Protein AF-A0A8T3V6W2-F1 (afdb_monomer_lite)

Secondary structure (DSSP, 8-state):
-TTSB-HHHHHHHHHHHHHHHHHTT--HHHHHHHHHHHHHHHHHHTTB--S-HHHHHHHHTTS-BTTBSS-HHHHTHHHHHHHHHHHHHHH-S-HHHHTTTHHHHHHHHHHHHHHHHTSTT-TT-TTT--GGG--HHHHHHHHHHHHHHHHHHHHHGGGS-HHHHHHHHHHHHTHHHHHHHHHHHHHHHHHHHHHHSTT----HHHHHHHHHHHHHHHHHHHHHHHHHHHHH-

Foldseek 3Di:
DVLQADPVLLVVVLVVVVVVCVVVVPDLVSLQVQLLVLLQVQLVCAADEPVDPVCQSVCLCAHHGPRHQAHNSNHSNPVSLVVVVVVCCVVDPDVCVVLVCLVVLQVVLVVVQVVQCPDPQRCNDPVNDDVSSHHSVNVVSVSSNVSSVVSVCVVVVVVDDPVVVVVVVLCVVLVVQLVVQLVPPVVVVVVVCCVPPPPDDDDPVNVVVVVVVSSVVSSVVSVVVVVVVVVVD

pLDDT: mean 90.3, std 9.59, range [40.78, 98.44]

Structure (mmCIF, N/CA/C/O backbone):
data_AF-A0A8T3V6W2-F1
#
_entry.id   AF-A0A8T3V6W2-F1
#
loop_
_atom_site.group_PDB
_atom_site.id
_atom_site.type_symbol
_atom_site.label_atom_id
_atom_site.label_alt_id
_atom_site.label_comp_id
_atom_site.label_asym_id
_atom_site.label_entity_id
_atom_site.label_seq_id
_atom_site.pdbx_PDB_ins_code
_atom_site.Cartn_x
_atom_site.Cartn_y
_atom_site.Cartn_z
_atom_site.occupancy
_atom_site.B_iso_or_equiv
_atom_site.auth_seq_id
_atom_site.auth_comp_id
_atom_site.auth_asym_id
_atom_site.auth_atom_id
_atom_site.pdbx_PDB_model_num
ATOM 1 N N . MET A 1 1 ? 10.837 8.786 -18.211 1.00 43.44 1 MET A N 1
ATOM 2 C CA . MET A 1 1 ? 10.164 8.712 -16.893 1.00 43.44 1 MET A CA 1
ATOM 3 C C . MET A 1 1 ? 8.656 8.967 -16.976 1.00 43.44 1 MET A C 1
ATOM 5 O O . MET A 1 1 ? 7.934 8.299 -16.257 1.00 43.44 1 MET A O 1
ATOM 9 N N . LEU A 1 2 ? 8.172 9.842 -17.877 1.00 40.78 2 LEU A N 1
ATOM 10 C CA . LEU A 1 2 ? 6.744 10.202 -18.019 1.00 40.78 2 LEU A CA 1
ATOM 11 C C . LEU A 1 2 ? 5.794 9.040 -18.399 1.00 40.78 2 LEU A C 1
ATOM 13 O O . LEU A 1 2 ? 4.599 9.140 -18.165 1.00 40.78 2 LEU A O 1
ATOM 17 N N . PHE A 1 3 ? 6.330 7.950 -18.959 1.00 49.22 3 PHE A N 1
ATOM 18 C CA . PHE A 1 3 ? 5.588 6.738 -19.338 1.00 49.22 3 PHE A CA 1
ATOM 19 C C . PHE A 1 3 ? 6.003 5.500 -18.530 1.00 49.22 3 PHE A C 1
ATOM 21 O O . PHE A 1 3 ? 5.686 4.384 -18.916 1.00 49.22 3 PHE A O 1
ATOM 28 N N . CYS A 1 4 ? 6.748 5.660 -17.429 1.00 62.97 4 CYS A N 1
ATOM 29 C CA . CYS A 1 4 ? 6.955 4.530 -16.522 1.00 62.97 4 CYS A CA 1
ATOM 30 C C . CYS A 1 4 ? 5.581 4.095 -16.000 1.00 62.97 4 CYS A C 1
ATOM 32 O O . CYS A 1 4 ? 4.785 4.963 -15.643 1.00 62.97 4 CYS A O 1
ATOM 34 N N . VAL A 1 5 ? 5.289 2.792 -15.977 1.00 60.44 5 VAL A N 1
ATOM 35 C CA . VAL A 1 5 ? 3.992 2.287 -15.498 1.00 60.44 5 VAL A CA 1
ATOM 36 C C . VAL A 1 5 ? 3.835 2.638 -14.025 1.00 60.44 5 VAL A C 1
ATOM 38 O O . VAL A 1 5 ? 4.342 1.924 -13.161 1.00 60.44 5 VAL A O 1
ATOM 41 N N . ASP A 1 6 ? 3.157 3.748 -13.754 1.00 76.56 6 ASP A N 1
ATOM 42 C CA . ASP A 1 6 ? 3.012 4.316 -12.424 1.00 76.56 6 ASP A CA 1
ATOM 43 C C . ASP A 1 6 ? 1.784 3.770 -11.679 1.00 76.56 6 ASP A C 1
ATOM 45 O O . ASP A 1 6 ? 0.970 2.990 -12.188 1.00 76.56 6 ASP A O 1
ATOM 49 N N . ILE A 1 7 ? 1.658 4.184 -10.421 1.00 85.56 7 ILE A N 1
ATOM 50 C CA . ILE A 1 7 ? 0.587 3.740 -9.530 1.00 85.56 7 ILE A CA 1
ATOM 51 C C . ILE A 1 7 ? -0.813 4.172 -10.003 1.00 85.56 7 ILE A C 1
ATOM 53 O O . ILE A 1 7 ? -1.797 3.514 -9.659 1.00 85.56 7 ILE A O 1
ATOM 57 N N . LEU A 1 8 ? -0.930 5.246 -10.794 1.00 85.81 8 LEU A N 1
ATOM 58 C CA . LEU A 1 8 ? -2.215 5.747 -11.289 1.00 85.81 8 LEU A CA 1
ATOM 59 C C . LEU A 1 8 ? -2.734 4.868 -12.425 1.00 85.81 8 LEU A C 1
ATOM 61 O O . LEU A 1 8 ? -3.905 4.476 -12.403 1.00 85.81 8 LEU A O 1
ATOM 65 N N . ALA A 1 9 ? -1.866 4.499 -13.372 1.00 89.00 9 ALA A N 1
ATOM 66 C CA . ALA A 1 9 ? -2.213 3.544 -14.424 1.00 89.00 9 ALA A CA 1
ATOM 67 C C . ALA A 1 9 ? -2.642 2.197 -13.820 1.00 89.00 9 ALA A C 1
ATOM 69 O O . ALA A 1 9 ? -3.684 1.647 -14.191 1.00 89.00 9 ALA A O 1
ATOM 70 N N . PHE A 1 10 ? -1.897 1.706 -12.823 1.00 92.31 10 PHE A N 1
ATOM 71 C CA . PHE A 1 10 ? -2.281 0.528 -12.045 1.00 92.31 10 PHE A CA 1
ATOM 72 C C . PHE A 1 10 ? -3.662 0.679 -11.399 1.00 92.31 10 PHE A C 1
ATOM 74 O O . PHE A 1 10 ? -4.511 -0.197 -11.569 1.00 92.31 10 PHE A O 1
ATOM 81 N N . ALA A 1 11 ? -3.911 1.781 -10.685 1.00 92.00 11 ALA A N 1
ATOM 82 C CA . ALA A 1 11 ? -5.184 2.012 -10.008 1.00 92.00 11 ALA A CA 1
ATOM 83 C C . ALA A 1 11 ? -6.361 1.989 -10.995 1.00 92.00 11 ALA A C 1
ATOM 85 O O . ALA A 1 11 ? -7.369 1.331 -10.730 1.00 92.00 11 ALA A O 1
ATOM 86 N N . GLY A 1 12 ? -6.217 2.636 -12.157 1.00 93.75 12 GLY A N 1
ATOM 87 C CA . GLY A 1 12 ? -7.217 2.613 -13.226 1.00 93.75 12 GLY A CA 1
ATOM 88 C C . GLY A 1 12 ? -7.518 1.195 -13.720 1.00 93.75 12 GLY A C 1
ATOM 89 O O . GLY A 1 12 ? -8.678 0.777 -13.736 1.00 93.75 12 GLY A O 1
ATOM 90 N N . MET A 1 13 ? -6.484 0.418 -14.051 1.00 95.81 13 MET A N 1
ATOM 91 C CA . MET A 1 13 ? -6.642 -0.974 -14.496 1.00 95.81 13 MET A CA 1
ATOM 92 C C . MET A 1 13 ? -7.248 -1.871 -13.412 1.00 95.81 13 MET A C 1
ATOM 94 O O . MET A 1 13 ? -8.136 -2.676 -13.699 1.00 95.81 13 MET A O 1
ATOM 98 N N . ALA A 1 14 ? -6.819 -1.713 -12.159 1.00 97.25 14 ALA A N 1
ATOM 99 C CA . ALA A 1 14 ? -7.361 -2.453 -11.028 1.00 97.25 14 ALA A CA 1
ATOM 100 C C . ALA A 1 14 ? -8.851 -2.145 -10.818 1.00 97.25 14 ALA A C 1
ATOM 102 O O . ALA A 1 14 ? -9.634 -3.070 -10.598 1.00 97.25 14 ALA A O 1
ATOM 103 N N . PHE A 1 15 ? -9.277 -0.882 -10.942 1.00 96.94 15 PHE A N 1
ATOM 104 C CA . PHE A 1 15 ? -10.695 -0.516 -10.879 1.00 96.94 15 PHE A CA 1
ATOM 105 C C . PHE A 1 15 ? -11.509 -1.140 -12.014 1.00 96.94 15 PHE A C 1
ATOM 107 O O . PHE A 1 15 ? -12.581 -1.689 -11.751 1.00 96.94 15 PHE A O 1
ATOM 114 N N . VAL A 1 16 ? -11.005 -1.102 -13.252 1.00 97.94 16 VAL A N 1
ATOM 115 C CA . VAL A 1 16 ? -11.672 -1.725 -14.408 1.00 97.94 16 VAL A CA 1
ATOM 116 C C . VAL A 1 16 ? -11.815 -3.232 -14.199 1.00 97.94 16 VAL A C 1
ATOM 118 O O . VAL A 1 16 ? -12.922 -3.763 -14.310 1.00 97.94 16 VAL A O 1
ATOM 121 N N . LEU A 1 17 ? -10.733 -3.920 -13.823 1.00 98.12 17 LEU A N 1
ATOM 122 C CA . LEU A 1 17 ? -10.759 -5.358 -13.563 1.00 98.12 17 LEU A CA 1
ATOM 123 C C . LEU A 1 17 ? -11.710 -5.699 -12.409 1.00 98.12 17 LEU A C 1
ATOM 125 O O . LEU A 1 17 ? -12.532 -6.605 -12.541 1.00 98.12 17 LEU A O 1
ATOM 129 N N . MET A 1 18 ? -11.678 -4.939 -11.312 1.00 97.88 18 MET A N 1
ATOM 130 C CA . MET A 1 18 ? -12.648 -5.091 -10.224 1.00 97.88 18 MET A CA 1
ATOM 131 C C . MET A 1 18 ? -14.084 -4.922 -10.712 1.00 97.88 18 MET A C 1
ATOM 133 O O . MET A 1 18 ? -14.933 -5.754 -10.394 1.00 97.88 18 MET A O 1
ATOM 137 N N . GLY A 1 19 ? -14.366 -3.896 -11.515 1.00 97.69 19 GLY A N 1
ATOM 138 C CA . GLY A 1 19 ? -15.682 -3.669 -12.109 1.00 97.69 19 GLY A CA 1
ATOM 139 C C . GLY A 1 19 ? -16.159 -4.861 -12.940 1.00 97.69 19 GLY A C 1
ATOM 140 O O . GLY A 1 19 ? -17.287 -5.323 -12.759 1.00 97.69 19 GLY A O 1
ATOM 141 N N . ILE A 1 20 ? -15.284 -5.421 -13.779 1.00 98.12 20 ILE A N 1
ATOM 142 C CA . ILE A 1 20 ? -15.560 -6.622 -14.582 1.00 98.12 20 ILE A CA 1
ATOM 143 C C . ILE A 1 20 ? -15.878 -7.818 -13.675 1.00 98.12 20 ILE A C 1
ATOM 145 O O . ILE A 1 20 ? -16.942 -8.428 -13.806 1.00 98.12 20 ILE A O 1
ATOM 149 N N . LEU A 1 21 ? -15.015 -8.134 -12.705 1.00 97.94 21 LEU A N 1
ATOM 150 C CA . LEU A 1 21 ? -15.211 -9.272 -11.796 1.00 97.94 21 LEU A CA 1
ATOM 151 C C . LEU A 1 21 ? -16.506 -9.136 -10.978 1.00 97.94 21 LEU A C 1
ATOM 153 O O . LEU A 1 21 ? -17.226 -10.117 -10.759 1.00 97.94 21 LEU A O 1
ATOM 157 N N . LYS A 1 22 ? -16.848 -7.914 -10.554 1.00 96.38 22 LYS A N 1
ATOM 158 C CA . LYS A 1 22 ? -18.103 -7.628 -9.845 1.00 96.38 22 LYS A CA 1
ATOM 159 C C . LYS A 1 22 ? -19.322 -7.720 -10.764 1.00 96.38 22 LYS A C 1
ATOM 161 O O . LYS A 1 22 ? -20.337 -8.253 -10.316 1.00 96.38 22 LYS A O 1
ATOM 166 N N . LYS A 1 23 ? -19.228 -7.304 -12.033 1.00 97.50 23 LYS A N 1
ATOM 167 C CA . LYS A 1 23 ? -20.288 -7.488 -13.045 1.00 97.50 23 LYS A CA 1
ATOM 168 C C . LYS A 1 23 ? -20.625 -8.968 -13.240 1.00 97.50 23 LYS A C 1
ATOM 170 O O . LYS A 1 23 ? -21.799 -9.322 -13.286 1.00 97.50 23 LYS A O 1
ATOM 175 N N . PHE A 1 24 ? -19.617 -9.841 -13.234 1.00 97.69 24 PHE A N 1
ATOM 176 C CA . PHE A 1 24 ? -19.794 -11.301 -13.268 1.00 97.69 24 PHE A CA 1
ATOM 177 C C . PHE A 1 24 ? -20.118 -11.936 -11.904 1.00 97.69 24 PHE A C 1
ATOM 179 O O . PHE A 1 24 ? -20.116 -13.160 -11.771 1.00 97.69 24 PHE A O 1
ATOM 186 N N . ARG A 1 25 ? -20.410 -11.127 -10.876 1.00 96.62 25 ARG A N 1
ATOM 187 C CA . ARG A 1 25 ? -20.812 -11.575 -9.531 1.00 96.62 25 ARG A CA 1
ATOM 188 C C . ARG A 1 25 ? -19.819 -12.550 -8.889 1.00 96.62 25 ARG A C 1
ATOM 190 O O . ARG A 1 25 ? -20.214 -13.512 -8.228 1.00 96.62 25 ARG A O 1
ATOM 197 N N . PHE A 1 26 ? -18.519 -12.311 -9.060 1.00 97.94 26 PHE A N 1
ATOM 198 C CA . PHE A 1 26 ? -17.499 -13.132 -8.410 1.00 97.94 26 PHE A CA 1
ATOM 199 C C . PHE A 1 26 ? -17.646 -13.063 -6.881 1.00 97.94 26 PHE A C 1
ATOM 201 O O . PHE A 1 26 ? -17.742 -11.981 -6.293 1.00 97.94 26 PHE A O 1
ATOM 208 N N . SER A 1 27 ? -17.666 -14.234 -6.237 1.00 97.56 27 SER A N 1
ATOM 209 C CA . SER A 1 27 ? -17.644 -14.354 -4.777 1.00 97.56 27 SER A CA 1
ATOM 210 C C . SER A 1 27 ? -16.253 -14.029 -4.227 1.00 97.56 27 SER A C 1
ATOM 212 O O . SER A 1 27 ? -15.267 -14.106 -4.960 1.00 97.56 27 SER A O 1
ATOM 214 N N . ASN A 1 28 ? -16.140 -13.736 -2.925 1.00 97.50 28 ASN A N 1
ATOM 215 C CA . ASN A 1 28 ? -14.844 -13.439 -2.294 1.00 97.50 28 ASN A CA 1
ATOM 216 C C . ASN A 1 28 ? -13.807 -14.552 -2.539 1.00 97.50 28 ASN A C 1
ATOM 218 O O . ASN A 1 28 ? -12.652 -14.253 -2.817 1.00 97.50 28 ASN A O 1
ATOM 222 N N . LYS A 1 29 ? -14.223 -15.829 -2.532 1.00 97.88 29 LYS A N 1
ATOM 223 C CA . LYS A 1 29 ? -13.337 -16.959 -2.863 1.00 97.88 29 LYS A CA 1
ATOM 224 C C . LYS A 1 29 ? -12.797 -16.867 -4.295 1.00 97.88 29 LYS A C 1
ATOM 226 O O . LYS A 1 29 ? -11.599 -17.008 -4.499 1.00 97.88 29 LYS A O 1
ATOM 231 N N . LYS A 1 30 ? -13.663 -16.588 -5.279 1.00 98.19 30 LYS A N 1
ATOM 232 C CA . LYS A 1 30 ? -13.245 -16.427 -6.682 1.00 98.19 30 LYS A CA 1
ATOM 233 C C . LYS A 1 30 ? -12.319 -15.222 -6.860 1.00 98.19 30 LYS A C 1
ATOM 235 O O . LYS A 1 30 ? -11.352 -15.319 -7.600 1.00 98.19 30 LYS A O 1
ATOM 240 N N . LEU A 1 31 ? -12.589 -14.118 -6.161 1.00 98.19 31 LEU A N 1
ATOM 241 C CA . LEU A 1 31 ? -11.722 -12.937 -6.170 1.00 98.19 31 LEU A CA 1
ATOM 242 C C . LEU A 1 31 ? -10.316 -13.258 -5.649 1.00 98.19 31 LEU A C 1
ATOM 244 O O . LEU A 1 31 ? -9.344 -12.886 -6.296 1.00 98.19 31 LEU A O 1
ATOM 248 N N . ILE A 1 32 ? -10.209 -13.988 -4.532 1.00 98.19 32 ILE A N 1
ATOM 249 C CA . ILE A 1 32 ? -8.919 -14.444 -3.987 1.00 98.19 32 ILE A CA 1
ATOM 250 C C . ILE A 1 32 ? -8.185 -15.315 -5.006 1.00 98.19 32 ILE A C 1
ATOM 252 O O . ILE A 1 32 ? -7.016 -15.066 -5.270 1.00 98.19 32 ILE A O 1
ATOM 256 N N . ILE A 1 33 ? -8.870 -16.297 -5.606 1.00 98.31 33 ILE A N 1
ATOM 257 C CA . ILE A 1 33 ? -8.267 -17.185 -6.611 1.00 98.31 33 ILE A CA 1
ATOM 258 C C . ILE A 1 33 ? -7.697 -16.370 -7.776 1.00 98.31 33 ILE A C 1
ATOM 260 O O . ILE A 1 33 ? -6.541 -16.564 -8.129 1.00 98.31 33 ILE A O 1
ATOM 264 N N . VAL A 1 34 ? -8.464 -15.425 -8.331 1.00 98.31 34 VAL A N 1
ATOM 265 C CA . VAL A 1 34 ? -7.984 -14.553 -9.416 1.00 98.31 34 VAL A CA 1
ATOM 266 C C . VAL A 1 34 ? -6.752 -13.761 -8.980 1.00 98.31 34 VAL A C 1
ATOM 268 O O . VAL A 1 34 ? -5.754 -13.757 -9.691 1.00 98.31 34 VAL A O 1
ATOM 271 N N . ALA A 1 35 ? -6.789 -13.122 -7.809 1.00 98.25 35 ALA A N 1
ATOM 272 C CA . ALA A 1 35 ? -5.669 -12.320 -7.318 1.00 98.25 35 ALA A CA 1
ATOM 273 C C . ALA A 1 35 ? -4.393 -13.151 -7.101 1.00 98.25 35 ALA A C 1
ATOM 275 O O . ALA A 1 35 ? -3.305 -12.703 -7.452 1.00 98.25 35 ALA A O 1
ATOM 276 N N . VAL A 1 36 ? -4.526 -14.362 -6.552 1.00 98.31 36 VAL A N 1
ATOM 277 C CA . VAL A 1 36 ? -3.399 -15.278 -6.330 1.00 98.31 36 VAL A CA 1
ATOM 278 C C . VAL A 1 36 ? -2.851 -15.800 -7.655 1.00 98.31 36 VAL A C 1
ATOM 280 O O . VAL A 1 36 ? -1.642 -15.766 -7.851 1.00 98.31 36 VAL A O 1
ATOM 283 N N . VAL A 1 37 ? -3.713 -16.224 -8.585 1.00 98.44 37 VAL A N 1
ATOM 284 C CA . VAL A 1 37 ? -3.288 -16.691 -9.916 1.00 98.44 37 VAL A CA 1
ATOM 285 C C . VAL A 1 37 ? -2.535 -15.591 -10.659 1.00 98.44 37 VAL A C 1
ATOM 287 O O . VAL A 1 37 ? -1.439 -15.839 -11.154 1.00 98.44 37 VAL A O 1
ATOM 290 N N . LEU A 1 38 ? -3.072 -14.368 -10.678 1.00 98.19 38 LEU A N 1
ATOM 291 C CA . LEU A 1 38 ? -2.388 -13.226 -11.280 1.00 98.19 38 LEU A CA 1
ATOM 292 C C . LEU A 1 38 ? -1.049 -12.950 -10.588 1.00 98.19 38 LEU A C 1
ATOM 294 O O . LEU A 1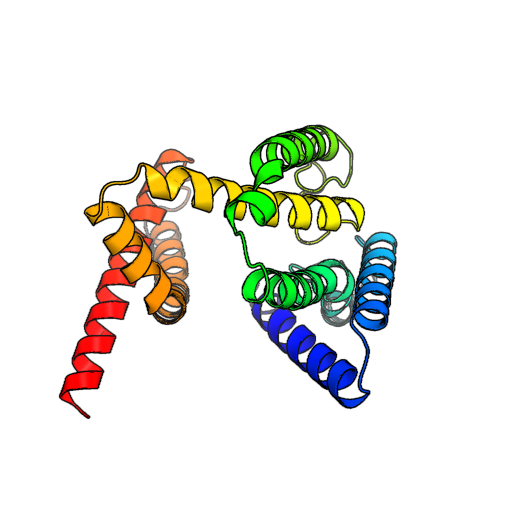 38 ? -0.045 -12.803 -11.273 1.00 98.19 38 LEU A O 1
ATOM 298 N N . SER A 1 39 ? -0.992 -12.966 -9.255 1.00 97.62 39 SER A N 1
ATOM 299 C CA . SER A 1 39 ? 0.264 -12.754 -8.525 1.00 97.62 39 SER A CA 1
ATOM 300 C C . SER A 1 39 ? 1.319 -13.814 -8.854 1.00 97.62 39 SER A C 1
ATOM 302 O O . SER A 1 39 ? 2.487 -13.469 -9.046 1.00 97.62 39 SER A O 1
ATOM 304 N N . ILE A 1 40 ? 0.926 -15.086 -8.976 1.00 97.81 40 ILE A N 1
ATOM 305 C CA . ILE A 1 40 ? 1.831 -16.181 -9.357 1.00 97.81 40 ILE A CA 1
ATOM 306 C C . ILE A 1 40 ? 2.334 -15.970 -10.784 1.00 97.81 40 ILE A C 1
ATOM 308 O O . ILE A 1 40 ? 3.541 -16.009 -11.014 1.00 97.81 40 ILE A O 1
ATOM 312 N N . MET A 1 41 ? 1.440 -15.664 -11.729 1.00 97.50 41 MET A N 1
ATOM 313 C CA . MET A 1 41 ? 1.826 -15.346 -13.108 1.00 97.50 41 MET A CA 1
ATOM 314 C C . MET A 1 41 ? 2.799 -14.162 -13.157 1.00 97.50 41 MET A C 1
ATOM 316 O O . MET A 1 41 ? 3.839 -14.247 -13.801 1.00 97.50 41 MET A O 1
ATOM 320 N N . GLY A 1 42 ? 2.511 -13.084 -12.424 1.00 95.12 42 GLY A N 1
ATOM 321 C CA . GLY A 1 42 ? 3.397 -11.924 -12.311 1.00 95.12 42 GLY A CA 1
ATOM 322 C C . GLY A 1 42 ? 4.755 -12.267 -11.696 1.00 95.12 42 GLY A C 1
ATOM 323 O O . GLY A 1 42 ? 5.771 -11.708 -12.099 1.00 95.12 42 GLY A O 1
ATOM 324 N N . SER A 1 43 ? 4.803 -13.216 -10.762 1.00 93.69 43 SER A N 1
ATOM 325 C CA . SER A 1 43 ? 6.051 -13.696 -10.151 1.00 93.69 43 SER A CA 1
ATOM 326 C C . SER A 1 43 ? 6.889 -14.552 -11.091 1.00 93.69 43 SER A C 1
ATOM 328 O O . SER A 1 43 ? 8.110 -14.537 -10.985 1.00 93.69 43 SER A O 1
ATOM 330 N N . MET A 1 44 ? 6.255 -15.297 -11.997 1.00 94.56 44 MET A N 1
ATOM 331 C CA . MET A 1 44 ? 6.947 -16.100 -13.009 1.00 94.56 44 MET A CA 1
ATOM 332 C C . MET A 1 44 ? 7.444 -15.248 -14.180 1.00 94.56 44 MET A C 1
ATOM 334 O O . MET A 1 44 ? 8.468 -15.564 -14.772 1.00 94.56 44 MET A O 1
ATOM 338 N N . LEU A 1 45 ? 6.719 -14.176 -14.508 1.00 93.44 45 LEU A N 1
ATOM 339 C CA . LEU A 1 45 ? 7.009 -13.298 -15.645 1.00 93.44 45 LEU A CA 1
ATOM 340 C C . LEU A 1 45 ? 7.845 -12.065 -15.271 1.00 93.44 45 LEU A C 1
ATOM 342 O O . LEU A 1 45 ? 8.200 -11.281 -16.152 1.00 93.44 45 LEU A O 1
ATOM 346 N N . ARG A 1 46 ? 8.145 -11.845 -13.986 1.00 88.81 46 ARG A N 1
ATOM 347 C CA . ARG A 1 46 ? 8.961 -10.699 -13.560 1.00 88.81 46 ARG A CA 1
ATOM 348 C C . ARG A 1 46 ? 10.366 -10.772 -14.161 1.00 88.81 46 ARG A C 1
ATOM 350 O O . ARG A 1 46 ? 10.929 -11.852 -14.304 1.00 88.81 46 ARG A O 1
ATOM 357 N N . PHE A 1 47 ? 10.928 -9.603 -14.453 1.00 88.31 47 PHE A N 1
ATOM 358 C CA . PHE A 1 47 ? 12.235 -9.429 -15.097 1.00 88.31 47 PHE A CA 1
ATOM 359 C C . PHE A 1 47 ? 12.293 -9.911 -16.554 1.00 88.31 47 PHE A C 1
ATOM 361 O O . PHE A 1 47 ? 13.382 -10.065 -17.104 1.00 88.31 47 PHE A O 1
ATOM 368 N N . THR A 1 48 ? 11.140 -10.100 -17.203 1.00 90.62 48 THR A N 1
ATOM 369 C CA . THR A 1 48 ? 11.099 -10.389 -18.641 1.00 90.62 48 THR A CA 1
ATOM 370 C C . THR A 1 48 ? 11.536 -9.158 -19.432 1.00 90.62 48 THR A C 1
ATOM 372 O O . THR A 1 48 ? 11.052 -8.050 -19.198 1.00 90.62 48 THR A O 1
ATOM 375 N N . ASP A 1 49 ? 12.426 -9.357 -20.399 1.00 91.69 49 ASP A N 1
ATOM 376 C CA . ASP A 1 49 ? 12.826 -8.336 -21.361 1.00 91.69 49 ASP A CA 1
ATOM 377 C C . ASP A 1 49 ? 12.615 -8.860 -22.780 1.00 91.69 49 ASP A C 1
ATOM 379 O O . ASP A 1 49 ? 13.203 -9.863 -23.179 1.00 91.69 49 ASP A O 1
ATOM 383 N N . PHE A 1 50 ? 11.781 -8.163 -23.546 1.00 91.94 50 PHE A N 1
ATOM 384 C CA . PHE A 1 50 ? 11.495 -8.502 -24.939 1.00 91.94 50 PHE A CA 1
ATOM 385 C C . PHE A 1 50 ? 12.524 -7.935 -25.928 1.00 91.94 50 PHE A C 1
ATOM 387 O O . PHE A 1 50 ? 12.385 -8.133 -27.132 1.00 91.94 50 PHE A O 1
ATOM 394 N N . GLY A 1 51 ? 13.516 -7.167 -25.463 1.00 92.56 51 GLY A N 1
ATOM 395 C CA . GLY A 1 51 ? 14.498 -6.485 -26.315 1.00 92.56 51 GLY A CA 1
ATOM 396 C C . GLY A 1 51 ? 13.922 -5.328 -27.142 1.00 92.56 51 GLY A C 1
ATOM 397 O O . GLY A 1 51 ? 14.672 -4.598 -27.784 1.00 92.56 51 GLY A O 1
ATOM 398 N N . ASN A 1 52 ? 12.603 -5.119 -27.101 1.00 91.88 52 ASN A N 1
ATOM 399 C CA . ASN A 1 52 ? 11.895 -4.030 -27.760 1.00 91.88 52 ASN A CA 1
ATOM 400 C C . ASN A 1 52 ? 11.264 -3.102 -26.697 1.00 91.88 52 ASN A C 1
ATOM 402 O O . ASN A 1 52 ? 10.462 -3.576 -25.884 1.00 91.88 52 ASN A O 1
ATOM 406 N N . PRO A 1 53 ? 11.602 -1.797 -26.675 1.00 89.62 53 PRO A N 1
ATOM 407 C CA . PRO A 1 53 ? 11.081 -0.852 -25.685 1.00 89.62 53 PRO A CA 1
ATOM 408 C C . PRO A 1 53 ? 9.554 -0.718 -25.669 1.00 89.62 53 PRO A C 1
ATOM 410 O O . PRO A 1 53 ? 8.977 -0.643 -24.587 1.00 89.62 53 PRO A O 1
ATOM 413 N N . ASP A 1 54 ? 8.901 -0.738 -26.830 1.00 89.81 54 ASP A N 1
ATOM 414 C CA . ASP A 1 54 ? 7.449 -0.559 -26.943 1.00 89.81 54 ASP A CA 1
ATOM 415 C C . ASP A 1 54 ? 6.698 -1.786 -26.416 1.00 89.81 54 ASP A C 1
ATOM 417 O O . ASP A 1 54 ? 5.728 -1.664 -25.666 1.00 89.81 54 ASP A O 1
ATOM 421 N N . ILE A 1 55 ? 7.189 -2.986 -26.739 1.00 91.69 55 ILE A N 1
ATOM 422 C CA . ILE A 1 55 ? 6.634 -4.239 -26.209 1.00 91.69 55 ILE A CA 1
ATOM 423 C C . ILE A 1 55 ? 6.835 -4.298 -24.694 1.00 91.69 55 ILE A C 1
ATOM 425 O O . ILE A 1 55 ? 5.899 -4.614 -23.962 1.00 91.69 55 ILE A O 1
ATOM 429 N N . ASN A 1 56 ? 8.028 -3.942 -24.209 1.00 90.56 56 ASN A N 1
ATOM 430 C CA . ASN A 1 56 ? 8.299 -3.870 -22.776 1.00 90.56 56 ASN A CA 1
ATOM 431 C C . ASN A 1 56 ? 7.356 -2.890 -22.070 1.00 90.56 56 ASN A C 1
ATOM 433 O O . ASN A 1 56 ? 6.836 -3.228 -21.010 1.00 90.56 56 ASN A O 1
ATOM 437 N N . LEU A 1 57 ? 7.089 -1.725 -22.664 1.00 88.75 57 LEU A N 1
ATOM 438 C CA . LEU A 1 57 ? 6.184 -0.724 -22.108 1.00 88.75 57 LEU A CA 1
ATOM 439 C C . LEU A 1 57 ? 4.743 -1.248 -22.001 1.00 88.75 57 LEU A C 1
ATOM 441 O O . LEU A 1 57 ? 4.128 -1.159 -20.940 1.00 88.75 57 LEU A O 1
ATOM 445 N N . ILE A 1 58 ? 4.219 -1.847 -23.075 1.00 90.06 58 ILE A N 1
ATOM 446 C CA . ILE A 1 58 ? 2.848 -2.380 -23.107 1.00 90.06 58 ILE A CA 1
ATOM 447 C C . ILE A 1 58 ? 2.699 -3.563 -22.144 1.00 90.06 58 ILE A C 1
ATOM 449 O O . ILE A 1 58 ? 1.776 -3.593 -21.328 1.00 90.06 58 ILE A O 1
ATOM 453 N N . CYS A 1 59 ? 3.609 -4.538 -22.206 1.00 92.50 59 CYS A N 1
ATOM 454 C CA . CYS A 1 59 ? 3.592 -5.701 -21.318 1.00 92.50 59 CYS A CA 1
ATOM 455 C C . CYS A 1 59 ? 3.831 -5.319 -19.850 1.00 92.50 59 CYS A C 1
ATOM 457 O O . CYS A 1 59 ? 3.291 -5.976 -18.957 1.00 92.50 59 CYS A O 1
ATOM 459 N N . GLY A 1 60 ? 4.556 -4.224 -19.611 1.00 91.38 60 GLY A N 1
ATOM 460 C CA . GLY A 1 60 ? 4.842 -3.668 -18.291 1.00 91.38 60 GLY A CA 1
ATOM 461 C C . GLY A 1 60 ? 3.607 -3.290 -17.477 1.00 91.38 60 GLY A C 1
ATOM 462 O O . GLY A 1 60 ? 3.619 -3.316 -16.248 1.00 91.38 60 GLY A O 1
ATOM 463 N N . HIS A 1 61 ? 2.486 -3.008 -18.145 1.00 92.25 61 HIS A N 1
ATOM 464 C CA . HIS A 1 61 ? 1.207 -2.794 -17.468 1.00 92.25 61 HIS A CA 1
ATOM 465 C C . HIS A 1 61 ? 0.670 -4.059 -16.790 1.00 92.25 61 HIS A C 1
ATOM 467 O O . HIS A 1 61 ? -0.051 -3.969 -15.793 1.00 92.25 61 HIS A O 1
ATOM 473 N N . PHE A 1 62 ? 1.021 -5.237 -17.304 1.00 93.62 62 PHE A N 1
ATOM 474 C CA . PHE A 1 62 ? 0.508 -6.513 -16.825 1.00 93.62 62 PHE A CA 1
ATOM 475 C C . PHE A 1 62 ? 1.489 -7.204 -15.886 1.00 93.62 62 PHE A C 1
ATOM 477 O O . PHE A 1 62 ? 1.078 -7.613 -14.809 1.00 93.62 62 PHE A O 1
ATOM 484 N N . PHE A 1 63 ? 2.768 -7.307 -16.234 1.00 92.50 63 PHE A N 1
ATOM 485 C CA . PHE A 1 63 ? 3.793 -7.984 -15.429 1.00 92.50 63 PHE A CA 1
ATOM 486 C C . PHE A 1 63 ? 5.126 -7.236 -15.505 1.00 92.50 63 PHE A C 1
ATOM 488 O O . PHE A 1 63 ? 5.312 -6.360 -16.342 1.00 92.50 63 PHE A O 1
ATOM 495 N N . GLY A 1 64 ? 6.054 -7.551 -14.602 1.00 89.19 64 GLY A N 1
ATOM 496 C CA . GLY A 1 64 ? 7.305 -6.806 -14.480 1.00 89.19 64 GLY A CA 1
ATOM 497 C C . GLY A 1 64 ? 8.246 -6.955 -15.682 1.00 89.19 64 GLY A C 1
ATOM 498 O O . GLY A 1 64 ? 8.967 -7.949 -15.762 1.00 89.19 64 GLY A O 1
ATOM 499 N N . THR A 1 65 ? 8.319 -5.926 -16.529 1.00 88.75 65 THR A N 1
ATOM 500 C CA . THR A 1 65 ? 9.295 -5.748 -17.629 1.00 88.75 65 THR A CA 1
ATOM 501 C C . THR A 1 65 ? 10.225 -4.547 -17.385 1.00 88.75 65 THR A C 1
ATOM 503 O O . THR A 1 65 ? 10.096 -3.847 -16.377 1.00 88.75 65 THR A O 1
ATOM 506 N N . LYS A 1 66 ? 11.142 -4.231 -18.314 1.00 77.19 66 LYS A N 1
ATOM 507 C CA . LYS A 1 66 ? 11.863 -2.941 -18.297 1.00 77.19 66 LYS A CA 1
ATOM 508 C C . LYS A 1 66 ? 10.856 -1.769 -18.326 1.00 77.19 66 LYS A C 1
ATOM 510 O O . LYS A 1 66 ? 9.939 -1.783 -19.136 1.00 77.19 66 LYS A O 1
ATOM 515 N N . PHE A 1 67 ? 11.050 -0.755 -17.468 1.00 75.06 67 PHE A N 1
ATOM 516 C CA . PHE A 1 67 ? 10.202 0.457 -17.319 1.00 75.06 67 PHE A CA 1
ATOM 517 C C . PHE A 1 67 ? 8.875 0.309 -16.544 1.00 75.06 67 PHE A C 1
ATOM 519 O O . PHE A 1 67 ? 7.937 1.084 -16.745 1.00 75.06 67 PHE A O 1
ATOM 526 N N . THR A 1 68 ? 8.812 -0.642 -15.613 1.00 84.19 68 THR A N 1
ATOM 527 C CA . THR A 1 68 ? 7.592 -0.965 -14.863 1.00 84.19 68 THR A CA 1
ATOM 528 C C . THR A 1 68 ? 7.716 -0.662 -13.367 1.00 84.19 68 THR A C 1
ATOM 530 O O . THR A 1 68 ? 8.723 -1.027 -12.758 1.00 84.19 68 THR A O 1
ATOM 533 N N . ALA A 1 69 ? 6.687 -0.042 -12.765 1.00 83.50 69 ALA A N 1
ATOM 534 C CA . ALA A 1 69 ? 6.606 0.166 -11.315 1.00 83.50 69 ALA A CA 1
ATOM 535 C C . ALA A 1 69 ? 5.424 -0.568 -10.634 1.00 83.50 69 ALA A C 1
ATOM 537 O O . ALA A 1 69 ? 5.581 -1.160 -9.572 1.00 83.50 69 ALA A O 1
ATOM 538 N N . PHE A 1 70 ? 4.237 -0.622 -11.240 1.00 89.88 70 PHE A N 1
ATOM 539 C CA . PHE A 1 70 ? 3.080 -1.296 -10.619 1.00 89.88 70 PHE A CA 1
ATOM 540 C C . PHE A 1 70 ? 2.349 -2.224 -11.598 1.00 89.88 70 PHE A C 1
ATOM 542 O O . PHE A 1 70 ? 1.227 -1.930 -12.016 1.00 89.88 70 PHE A O 1
ATOM 549 N N . PRO A 1 71 ? 2.961 -3.355 -11.992 1.00 93.31 71 PRO A N 1
ATOM 550 C CA . PRO A 1 71 ? 2.331 -4.279 -12.923 1.00 93.31 71 PRO A CA 1
ATOM 551 C C . PRO A 1 71 ? 1.087 -4.911 -12.299 1.00 93.31 71 PRO A C 1
ATOM 553 O O . PRO A 1 71 ? 1.109 -5.379 -11.155 1.00 93.31 71 PRO A O 1
ATOM 556 N N . LEU A 1 72 ? -0.004 -4.962 -13.063 1.00 95.56 72 LEU A N 1
ATOM 557 C CA . LEU A 1 72 ? -1.304 -5.425 -12.581 1.00 95.56 72 LEU A CA 1
ATOM 558 C C . LEU A 1 72 ? -1.228 -6.817 -11.942 1.00 95.56 72 LEU A C 1
ATOM 560 O O . LEU A 1 72 ? -1.812 -7.030 -10.886 1.00 95.56 72 LEU A O 1
ATOM 564 N N . PHE A 1 73 ? -0.504 -7.760 -12.541 1.00 96.56 73 PHE A N 1
ATOM 565 C CA . PHE A 1 73 ? -0.473 -9.152 -12.097 1.00 96.56 73 PHE A CA 1
ATOM 566 C C . PHE A 1 73 ? 0.154 -9.290 -10.710 1.00 96.56 73 PHE A C 1
ATOM 568 O O . PHE A 1 73 ? -0.422 -9.946 -9.846 1.00 96.56 73 PHE A O 1
ATOM 575 N N . ASN A 1 74 ? 1.271 -8.607 -10.454 1.00 93.69 74 ASN A N 1
ATOM 576 C CA . ASN A 1 74 ? 1.943 -8.641 -9.154 1.00 93.69 74 ASN A CA 1
ATOM 577 C C . ASN A 1 74 ? 1.131 -7.901 -8.076 1.00 93.69 74 ASN A C 1
ATOM 579 O O . ASN A 1 74 ? 1.070 -8.355 -6.934 1.00 93.69 74 ASN A O 1
ATOM 583 N N . TRP A 1 75 ? 0.475 -6.790 -8.433 1.00 95.81 75 TRP A N 1
ATOM 584 C CA . TRP A 1 75 ? -0.104 -5.856 -7.461 1.00 95.81 75 TRP A CA 1
ATOM 585 C C . TRP A 1 75 ? -1.619 -5.978 -7.251 1.00 95.81 75 TRP A C 1
ATOM 587 O O . TRP A 1 75 ? -2.131 -5.506 -6.236 1.00 95.81 75 TRP A O 1
ATOM 597 N N . PHE A 1 76 ? -2.374 -6.633 -8.140 1.00 97.69 76 PHE A N 1
ATOM 598 C CA . PHE A 1 76 ? -3.840 -6.729 -8.022 1.00 97.69 76 PHE A CA 1
ATOM 599 C C . PHE A 1 76 ? -4.314 -7.477 -6.764 1.00 97.69 76 PHE A C 1
ATOM 601 O O . PHE A 1 76 ? -5.436 -7.275 -6.289 1.00 97.69 76 PHE A O 1
ATOM 608 N N . ILE A 1 77 ? -3.444 -8.291 -6.168 1.00 98.06 77 ILE A N 1
ATOM 609 C CA . ILE A 1 77 ? -3.703 -8.943 -4.885 1.00 98.06 77 ILE A CA 1
ATOM 610 C C . ILE A 1 77 ? -3.964 -7.940 -3.750 1.00 98.06 77 ILE A C 1
ATOM 612 O O . ILE A 1 77 ? -4.790 -8.228 -2.885 1.00 98.06 77 ILE A O 1
ATOM 616 N N . PHE A 1 78 ? -3.370 -6.739 -3.779 1.00 97.50 78 PHE A N 1
ATOM 617 C CA . PHE A 1 78 ? -3.578 -5.716 -2.746 1.00 97.50 78 PHE A CA 1
ATOM 618 C C . PHE A 1 78 ? -4.992 -5.105 -2.772 1.00 97.50 78 PHE A C 1
ATOM 620 O O . PHE A 1 78 ? -5.634 -5.104 -1.719 1.00 97.50 78 PHE A O 1
ATOM 627 N N . PRO A 1 79 ? -5.545 -4.649 -3.920 1.00 97.56 79 PRO A N 1
ATOM 628 C CA . PRO A 1 79 ? -6.954 -4.263 -4.017 1.00 97.56 79 PRO A CA 1
ATOM 629 C C . PRO A 1 79 ? -7.927 -5.342 -3.532 1.00 97.56 79 PRO A C 1
ATOM 631 O O . PRO A 1 79 ? -8.873 -5.030 -2.806 1.00 97.56 79 PRO A O 1
ATOM 634 N N . ILE A 1 80 ? -7.696 -6.614 -3.884 1.00 98.31 80 ILE A N 1
ATOM 635 C CA . ILE A 1 80 ? -8.542 -7.726 -3.422 1.00 98.31 80 ILE A CA 1
ATOM 636 C C . ILE A 1 80 ? -8.422 -7.921 -1.913 1.00 98.31 80 ILE A C 1
ATOM 638 O O . ILE A 1 80 ? -9.444 -8.018 -1.228 1.00 98.31 80 ILE A O 1
ATOM 642 N N . ALA A 1 81 ? -7.196 -7.946 -1.390 1.00 98.19 81 ALA A N 1
ATOM 643 C CA . ALA A 1 81 ? -6.942 -8.073 0.036 1.00 98.19 81 ALA A CA 1
ATOM 644 C C . ALA A 1 81 ? -7.612 -6.937 0.813 1.00 98.19 81 ALA A C 1
ATOM 646 O O . ALA A 1 81 ? -8.365 -7.213 1.739 1.00 98.19 81 ALA A O 1
ATOM 647 N N . GLY A 1 82 ? -7.438 -5.683 0.389 1.00 97.75 82 GLY A N 1
ATOM 648 C CA . GLY A 1 82 ? -8.069 -4.516 1.007 1.00 97.75 82 GLY A CA 1
ATOM 649 C C . GLY A 1 82 ? -9.599 -4.550 0.938 1.00 97.75 82 GLY A C 1
ATOM 650 O O . GLY A 1 82 ? -10.268 -4.296 1.940 1.00 97.75 82 GLY A O 1
ATOM 651 N N . TYR A 1 83 ? -10.171 -4.934 -0.209 1.00 97.56 83 TYR A N 1
ATOM 652 C CA . TYR A 1 83 ? -11.621 -5.077 -0.382 1.00 97.56 83 TYR A CA 1
ATOM 653 C C . TYR A 1 83 ? -12.218 -6.100 0.590 1.00 97.56 83 TYR A C 1
ATOM 655 O O . TYR A 1 83 ? -13.223 -5.832 1.252 1.00 97.56 83 TYR A O 1
ATOM 663 N N . ILE A 1 84 ? -11.601 -7.278 0.687 1.00 97.62 84 ILE A N 1
ATOM 664 C CA . ILE A 1 84 ? -12.060 -8.353 1.569 1.00 97.62 84 ILE A CA 1
ATOM 665 C C . ILE A 1 84 ? -11.813 -7.976 3.030 1.00 97.62 84 ILE A C 1
ATOM 667 O O . ILE A 1 84 ? -12.724 -8.090 3.850 1.00 97.62 84 ILE A O 1
ATOM 671 N N . TRP A 1 85 ? -10.622 -7.470 3.345 1.00 97.50 85 TRP A N 1
ATOM 672 C CA . TRP A 1 85 ? -10.257 -7.002 4.678 1.00 97.50 85 TRP A CA 1
ATOM 673 C C . TRP A 1 85 ? -11.258 -5.969 5.197 1.00 97.50 85 TRP A C 1
ATOM 675 O O . TRP A 1 85 ? -11.771 -6.129 6.301 1.00 97.50 85 TRP A O 1
ATOM 685 N N . GLY A 1 86 ? -11.638 -4.982 4.379 1.00 96.88 86 GLY A N 1
ATOM 686 C CA . GLY A 1 86 ? -12.626 -3.964 4.744 1.00 96.88 86 GLY A CA 1
ATOM 687 C C . GLY A 1 86 ? -14.004 -4.545 5.076 1.00 96.88 86 GLY A C 1
ATOM 688 O O . GLY A 1 86 ? -14.645 -4.109 6.033 1.00 96.88 86 GLY A O 1
ATOM 689 N N . GLN A 1 87 ? -14.450 -5.578 4.352 1.00 96.38 87 GLN A N 1
ATOM 690 C CA . GLN A 1 87 ? -15.713 -6.261 4.657 1.00 96.38 87 GLN A CA 1
ATOM 691 C C . GLN A 1 87 ? -15.703 -6.953 6.022 1.00 96.38 87 GLN A C 1
ATOM 693 O O . GLN A 1 87 ? -16.711 -6.915 6.732 1.00 96.38 87 GLN A O 1
ATOM 698 N N . TYR A 1 88 ? -14.600 -7.617 6.374 1.00 95.62 88 TYR A N 1
ATOM 699 C CA . TYR A 1 88 ? -14.454 -8.248 7.685 1.00 95.62 88 TYR A CA 1
ATOM 700 C C . TYR A 1 88 ? -14.292 -7.197 8.778 1.00 95.62 88 TYR A C 1
ATOM 702 O O . TYR A 1 88 ? -14.973 -7.268 9.800 1.00 95.62 88 TYR A O 1
ATOM 710 N N . PHE A 1 89 ? -13.464 -6.182 8.532 1.00 96.19 89 PHE A N 1
ATOM 711 C CA . PHE A 1 89 ? -13.200 -5.112 9.479 1.00 96.19 89 PHE A CA 1
ATOM 712 C C . PHE A 1 89 ? -14.480 -4.377 9.876 1.00 96.19 89 PHE A C 1
ATOM 714 O O . PHE A 1 89 ? -14.731 -4.233 11.066 1.00 96.19 89 PHE A O 1
ATOM 721 N N . ILE A 1 90 ? -15.337 -3.973 8.931 1.00 96.12 90 ILE A N 1
ATOM 722 C CA . ILE A 1 90 ? -16.592 -3.260 9.246 1.00 96.12 90 ILE A CA 1
ATOM 723 C C . ILE A 1 90 ? -17.538 -4.125 10.096 1.00 96.12 90 ILE A C 1
ATOM 725 O O . ILE A 1 90 ? -18.228 -3.601 10.966 1.00 96.12 90 ILE A O 1
ATOM 729 N N . ARG A 1 91 ? -17.538 -5.450 9.899 1.00 95.62 91 ARG A N 1
ATOM 730 C CA . ARG A 1 91 ? -18.415 -6.399 10.612 1.00 95.62 91 ARG A CA 1
ATOM 731 C C . ARG A 1 91 ? -17.835 -6.929 11.924 1.00 95.62 91 ARG A C 1
ATOM 733 O O . ARG A 1 91 ? -18.554 -7.586 12.675 1.00 95.62 91 ARG A O 1
ATOM 740 N N . ALA A 1 92 ? -16.556 -6.682 12.204 1.00 95.62 92 ALA A N 1
ATOM 741 C CA . ALA A 1 92 ? -15.925 -7.124 13.441 1.00 95.62 92 ALA A CA 1
ATOM 742 C C . ALA A 1 92 ? -16.591 -6.437 14.645 1.00 95.62 92 ALA A C 1
ATOM 744 O O . ALA A 1 92 ? -16.522 -5.211 14.761 1.00 95.62 92 ALA A O 1
ATOM 745 N N . LYS A 1 93 ? -17.234 -7.228 15.516 1.00 94.31 93 LYS A N 1
ATOM 746 C CA . LYS A 1 93 ? -17.887 -6.740 16.743 1.00 94.31 93 LYS A CA 1
ATOM 747 C C . LYS A 1 93 ? -16.865 -6.249 17.765 1.00 94.31 93 LYS A C 1
ATOM 749 O O . LYS A 1 93 ? -17.037 -5.176 18.327 1.00 94.31 93 LYS A O 1
ATOM 754 N N . ASP A 1 94 ? -15.788 -7.010 17.940 1.00 95.88 94 ASP A N 1
ATOM 755 C CA . ASP A 1 94 ? -14.664 -6.652 18.799 1.00 95.88 94 ASP A CA 1
ATOM 756 C C . ASP A 1 94 ? -13.419 -6.377 17.946 1.00 95.88 94 ASP A C 1
ATOM 758 O O . ASP A 1 94 ? -12.896 -7.260 17.260 1.00 95.88 94 ASP A O 1
ATOM 762 N N . LYS A 1 95 ? -12.958 -5.122 17.961 1.00 94.12 95 LYS A N 1
ATOM 763 C CA . LYS A 1 95 ? -11.742 -4.706 17.246 1.00 94.12 95 LYS A CA 1
ATOM 764 C C . LYS A 1 95 ? -10.476 -5.163 17.964 1.00 94.12 95 LYS A C 1
ATOM 766 O O . LYS A 1 95 ? -9.460 -5.354 17.308 1.00 94.12 95 LYS A O 1
ATOM 771 N N . THR A 1 96 ? -10.540 -5.358 19.277 1.00 95.50 96 THR A N 1
ATOM 772 C CA . THR A 1 96 ? -9.430 -5.865 20.088 1.00 95.50 96 THR A CA 1
ATOM 773 C C . THR A 1 96 ? -9.076 -7.272 19.637 1.00 95.50 96 THR A C 1
ATOM 775 O O . THR A 1 96 ? -7.931 -7.535 19.283 1.00 95.50 96 THR A O 1
ATOM 778 N N . GLU A 1 97 ? -10.085 -8.139 19.540 1.00 95.12 97 GLU A N 1
ATOM 779 C CA . GLU A 1 97 ? -9.944 -9.502 19.026 1.00 95.12 97 GLU A CA 1
ATOM 780 C C . GLU A 1 97 ? -9.446 -9.512 17.571 1.00 95.12 97 GLU A C 1
ATOM 782 O O . GLU A 1 97 ? -8.547 -10.276 17.223 1.00 95.12 97 GLU A O 1
ATOM 787 N N . PHE A 1 98 ? -9.960 -8.606 16.728 1.00 95.69 98 PHE A N 1
ATOM 788 C CA . PHE A 1 98 ? -9.523 -8.462 15.333 1.00 95.69 98 PHE A CA 1
ATOM 789 C C . PHE A 1 98 ? -8.038 -8.074 15.195 1.00 95.69 98 PHE A C 1
ATOM 791 O O . PHE A 1 98 ? -7.405 -8.418 14.201 1.00 95.69 98 PHE A O 1
ATOM 798 N N . PHE A 1 99 ? -7.477 -7.370 16.182 1.00 96.69 99 PHE A N 1
ATOM 799 C CA . PHE A 1 99 ? -6.108 -6.841 16.176 1.00 96.69 99 PHE A CA 1
ATOM 800 C C . PHE A 1 99 ? -5.171 -7.525 17.184 1.00 96.69 99 PHE A C 1
ATOM 802 O O . PHE A 1 99 ? -4.039 -7.086 17.388 1.00 96.69 99 PHE A O 1
ATOM 809 N N . LYS A 1 100 ? -5.596 -8.615 17.828 1.00 95.19 100 LYS A N 1
ATOM 810 C CA . LYS A 1 100 ? -4.815 -9.240 18.908 1.00 95.19 100 LYS A CA 1
ATOM 811 C C . LYS A 1 100 ? -3.468 -9.801 18.450 1.00 95.19 100 LYS A C 1
ATOM 813 O O . LYS A 1 100 ? -2.499 -9.772 19.198 1.00 95.19 100 LYS A O 1
ATOM 818 N N . PHE A 1 101 ? -3.396 -10.284 17.210 1.00 95.38 101 PHE A N 1
ATOM 819 C CA . PHE A 1 101 ? -2.191 -10.905 16.658 1.00 95.38 101 PHE A CA 1
ATOM 820 C C . PHE A 1 101 ? -1.276 -9.931 15.913 1.00 95.38 101 PHE A C 1
ATOM 822 O O . PHE A 1 101 ? -0.203 -10.337 15.473 1.00 95.38 101 PHE A O 1
ATOM 829 N N . GLY A 1 102 ? -1.653 -8.657 15.775 1.00 95.44 102 GLY A N 1
ATOM 830 C CA . GLY A 1 102 ? -0.884 -7.690 14.994 1.00 95.44 102 GLY A CA 1
ATOM 831 C C . GLY A 1 102 ? 0.594 -7.581 15.370 1.00 95.44 102 GLY A C 1
ATOM 832 O O . GLY A 1 102 ? 1.418 -7.649 14.463 1.00 95.44 102 GLY A O 1
ATOM 833 N N . PRO A 1 103 ? 0.972 -7.485 16.661 1.00 93.75 103 PRO A N 1
ATOM 834 C CA . PRO A 1 103 ? 2.382 -7.427 17.051 1.00 93.75 103 PRO A CA 1
ATOM 835 C C . PRO A 1 103 ? 3.189 -8.658 16.613 1.00 93.75 103 PRO A C 1
ATOM 837 O O . PRO A 1 103 ? 4.293 -8.520 16.098 1.00 93.75 103 PRO A O 1
ATOM 840 N N . ILE A 1 104 ? 2.625 -9.862 16.753 1.00 96.75 104 ILE A N 1
ATOM 841 C CA . ILE A 1 104 ? 3.286 -11.107 16.330 1.00 96.75 104 ILE A CA 1
ATOM 842 C C . ILE A 1 104 ? 3.413 -11.144 14.805 1.00 96.75 104 ILE A C 1
ATOM 844 O O . ILE A 1 104 ? 4.474 -11.470 14.278 1.00 96.75 104 ILE A O 1
ATOM 848 N N . LEU A 1 105 ? 2.351 -10.763 14.091 1.00 97.62 105 LEU A N 1
ATOM 849 C CA . LEU A 1 105 ? 2.361 -10.680 12.633 1.00 97.62 105 LEU A CA 1
ATOM 850 C C . LEU A 1 105 ? 3.381 -9.658 12.117 1.00 97.62 105 LEU A C 1
ATOM 852 O O . LEU A 1 105 ? 3.997 -9.921 11.090 1.00 97.62 105 LEU A O 1
ATOM 856 N N . MET A 1 106 ? 3.604 -8.556 12.844 1.00 97.25 106 MET A N 1
ATOM 857 C CA . MET A 1 106 ? 4.657 -7.580 12.542 1.00 97.25 106 MET A CA 1
ATOM 858 C C . MET A 1 106 ? 6.042 -8.218 12.639 1.00 97.25 106 MET A C 1
ATOM 860 O O . MET A 1 106 ? 6.862 -8.067 11.744 1.00 97.25 106 MET A O 1
ATOM 864 N N . VAL A 1 107 ? 6.324 -8.940 13.727 1.00 97.50 107 VAL A N 1
ATOM 865 C CA . VAL A 1 107 ? 7.625 -9.602 13.899 1.00 97.50 107 VAL A CA 1
ATOM 866 C C . VAL A 1 107 ? 7.847 -10.624 12.785 1.00 97.50 107 VAL A C 1
ATOM 868 O O . VAL A 1 107 ? 8.911 -10.649 12.174 1.00 97.50 107 VAL A O 1
ATOM 871 N N . ILE A 1 108 ? 6.823 -11.417 12.465 1.00 97.69 108 ILE A N 1
ATOM 872 C CA . ILE A 1 108 ? 6.867 -12.400 11.378 1.00 97.69 108 ILE A CA 1
ATOM 873 C C . ILE A 1 108 ? 7.143 -11.728 10.023 1.00 97.69 108 ILE A C 1
ATOM 875 O O . ILE A 1 108 ? 8.000 -12.205 9.277 1.00 97.69 108 ILE A O 1
ATOM 879 N N . SER A 1 109 ? 6.465 -10.621 9.696 1.00 97.06 109 SER A N 1
ATOM 880 C CA . SER A 1 109 ? 6.710 -9.901 8.440 1.00 97.06 109 SER A CA 1
ATOM 881 C C . SER A 1 109 ? 8.086 -9.248 8.394 1.00 97.06 109 SER A C 1
ATOM 883 O O . SER A 1 109 ? 8.744 -9.318 7.361 1.00 97.06 109 SER A O 1
ATOM 885 N N . LEU A 1 110 ? 8.563 -8.675 9.500 1.00 95.94 110 LEU A N 1
ATOM 886 C CA . LEU A 1 110 ? 9.901 -8.087 9.581 1.00 95.94 110 LEU A CA 1
ATOM 887 C C . LEU A 1 110 ? 11.005 -9.138 9.421 1.00 95.94 110 LEU A C 1
ATOM 889 O O . LEU A 1 110 ? 11.967 -8.884 8.701 1.00 95.94 110 LEU A O 1
ATOM 893 N N . ILE A 1 111 ? 10.854 -10.324 10.021 1.00 96.62 111 ILE A N 1
ATOM 894 C CA . ILE A 1 111 ? 11.782 -11.447 9.812 1.00 96.62 111 ILE A CA 1
ATOM 895 C C . ILE A 1 111 ? 11.793 -11.845 8.337 1.00 96.62 111 ILE A C 1
ATOM 897 O O . ILE A 1 111 ? 12.866 -11.987 7.753 1.00 96.62 111 ILE A O 1
ATOM 901 N N . TYR A 1 112 ? 10.618 -11.987 7.716 1.00 95.62 112 TYR A N 1
ATOM 902 C CA . TYR A 1 112 ? 10.541 -12.297 6.292 1.00 95.62 112 TYR A CA 1
ATOM 903 C C . TYR A 1 112 ? 11.237 -11.237 5.440 1.00 95.62 112 TYR A C 1
ATOM 905 O O . TYR A 1 112 ? 12.029 -11.593 4.574 1.00 95.62 112 TYR A O 1
ATOM 913 N N . PHE A 1 113 ? 10.977 -9.950 5.683 1.00 93.25 113 PHE A N 1
ATOM 914 C CA . PHE A 1 113 ? 11.620 -8.877 4.930 1.00 93.25 113 PHE A CA 1
ATOM 915 C C . PHE A 1 113 ? 13.127 -8.892 5.123 1.00 93.25 113 PHE A C 1
ATOM 917 O O . PHE A 1 113 ? 13.840 -8.836 4.132 1.00 93.25 113 PHE A O 1
ATOM 924 N N . PHE A 1 114 ? 13.614 -9.062 6.352 1.00 92.69 114 PHE A N 1
ATOM 925 C CA . PHE A 1 114 ? 15.043 -9.188 6.615 1.00 92.69 114 PHE A CA 1
ATOM 926 C C . PHE A 1 114 ? 15.665 -10.340 5.815 1.00 92.69 114 PHE A C 1
ATOM 928 O O . PHE A 1 114 ? 16.656 -10.140 5.120 1.00 92.69 114 PHE A O 1
ATOM 935 N N . VAL A 1 115 ? 15.067 -11.533 5.846 1.00 92.75 115 VAL A N 1
ATOM 936 C CA . VAL A 1 115 ? 15.562 -12.690 5.083 1.00 92.75 115 VAL A CA 1
ATOM 937 C C . VAL A 1 115 ? 15.482 -12.434 3.575 1.00 92.75 115 VAL A C 1
ATOM 939 O O . VAL A 1 115 ? 16.473 -12.619 2.875 1.00 92.75 115 VAL A O 1
ATOM 942 N N . SER A 1 116 ? 14.332 -11.971 3.077 1.00 90.44 116 SER A N 1
ATOM 943 C CA . SER A 1 116 ? 14.077 -11.710 1.653 1.00 90.44 116 SER A CA 1
ATOM 944 C C . SER A 1 116 ? 15.060 -10.686 1.085 1.00 90.44 116 SER A C 1
ATOM 946 O O . SER A 1 116 ? 15.623 -10.917 0.020 1.00 90.44 116 SER A O 1
ATOM 948 N N . SER A 1 117 ? 15.367 -9.609 1.813 1.00 87.75 117 SER A N 1
ATOM 949 C CA . SER A 1 117 ? 16.341 -8.592 1.389 1.00 87.75 117 SER A CA 1
ATOM 950 C C . SER A 1 117 ? 17.741 -9.148 1.123 1.00 87.75 117 SER A C 1
ATOM 952 O O . SER A 1 117 ? 18.459 -8.632 0.271 1.00 87.75 117 SER A O 1
ATOM 954 N N . ASN A 1 118 ? 18.124 -10.226 1.809 1.00 88.31 118 ASN A N 1
ATOM 955 C CA . ASN A 1 118 ? 19.426 -10.871 1.637 1.00 88.31 118 ASN A CA 1
ATOM 956 C C . ASN A 1 118 ? 19.451 -11.898 0.488 1.00 88.31 118 ASN A C 1
ATOM 958 O O . ASN A 1 118 ? 20.504 -12.453 0.181 1.00 88.31 118 ASN A O 1
ATOM 962 N N . LEU A 1 119 ? 18.313 -12.162 -0.160 1.00 86.25 119 LEU A N 1
ATOM 963 C CA . LEU A 1 119 ? 18.196 -13.097 -1.278 1.00 86.25 119 LEU A CA 1
ATOM 964 C C . LEU A 1 119 ? 18.124 -12.351 -2.614 1.00 86.25 119 LEU A C 1
ATOM 966 O O . LEU A 1 119 ? 17.549 -11.267 -2.719 1.00 86.25 119 LEU A O 1
ATOM 970 N N . TRP A 1 120 ? 18.669 -12.956 -3.671 1.00 81.69 120 TRP A N 1
ATOM 971 C CA . TRP A 1 120 ? 18.565 -12.397 -5.018 1.00 81.69 120 TRP A CA 1
ATOM 972 C C . TRP A 1 120 ? 17.098 -12.325 -5.469 1.00 81.69 120 TRP A C 1
ATOM 974 O O . TRP A 1 120 ? 16.368 -13.317 -5.430 1.00 81.69 120 TRP A O 1
ATOM 984 N N . GLY A 1 121 ? 16.661 -11.138 -5.898 1.00 76.81 121 GLY A N 1
ATOM 985 C CA . GLY A 1 121 ? 15.277 -10.901 -6.320 1.00 76.81 121 GLY A CA 1
ATOM 986 C C . GLY A 1 121 ? 14.260 -10.825 -5.172 1.00 76.81 121 GLY A C 1
ATOM 987 O O . GLY A 1 121 ? 13.062 -11.014 -5.423 1.00 76.81 121 GLY A O 1
ATOM 988 N N . GLY A 1 122 ? 14.717 -10.591 -3.938 1.00 82.81 122 GLY A N 1
ATOM 989 C CA . GLY A 1 122 ? 13.864 -10.268 -2.794 1.00 82.81 122 GLY A CA 1
ATOM 990 C C . GLY A 1 122 ? 13.359 -8.822 -2.791 1.00 82.81 122 GLY A C 1
ATOM 991 O O . GLY A 1 122 ? 13.905 -7.953 -3.474 1.00 82.81 122 GLY A O 1
ATOM 992 N N . VAL A 1 123 ? 12.308 -8.560 -2.004 1.00 81.88 123 VAL A N 1
ATOM 993 C CA . VAL A 1 123 ? 11.530 -7.302 -2.035 1.00 81.88 123 VAL A CA 1
ATOM 994 C C . VAL A 1 123 ? 12.361 -6.044 -1.758 1.00 81.88 123 VAL A C 1
ATOM 996 O O . VAL A 1 123 ? 12.132 -5.009 -2.387 1.00 81.88 123 VAL A O 1
ATOM 999 N N . PHE A 1 124 ? 13.362 -6.144 -0.877 1.00 81.12 124 PHE A N 1
ATOM 1000 C CA . PHE A 1 124 ? 14.340 -5.088 -0.622 1.00 81.12 124 PHE A CA 1
ATOM 1001 C C . PHE A 1 124 ? 15.779 -5.612 -0.782 1.00 81.12 124 PHE A C 1
ATOM 1003 O O . PHE A 1 124 ? 16.619 -5.375 0.077 1.00 81.12 124 PHE A O 1
ATOM 1010 N N . SER A 1 125 ? 16.088 -6.300 -1.887 1.00 77.06 125 SER A N 1
ATOM 1011 C CA . SER A 1 125 ? 17.470 -6.701 -2.207 1.00 77.06 125 SER A CA 1
ATOM 1012 C C . SER A 1 125 ? 18.248 -5.678 -3.046 1.00 77.06 125 SER A C 1
ATOM 1014 O O . SER A 1 125 ? 17.831 -5.387 -4.167 1.00 77.06 125 SER A O 1
ATOM 1016 N N . GLU A 1 126 ? 19.422 -5.243 -2.563 1.00 65.69 126 GLU A N 1
ATOM 1017 C CA . GLU A 1 126 ? 20.357 -4.285 -3.209 1.00 65.69 126 GLU A CA 1
ATOM 1018 C C . GLU A 1 126 ? 20.676 -4.585 -4.667 1.00 65.69 126 GLU A C 1
ATOM 1020 O O . GLU A 1 126 ? 20.805 -3.681 -5.493 1.00 65.69 126 GLU A O 1
ATOM 1025 N N . ASN A 1 127 ? 20.697 -5.867 -5.010 1.00 60.03 127 ASN A N 1
ATOM 1026 C CA . ASN A 1 127 ? 21.135 -6.333 -6.316 1.00 60.03 127 ASN A CA 1
ATOM 1027 C C . ASN A 1 127 ? 20.044 -6.259 -7.397 1.00 60.03 127 ASN A C 1
ATOM 1029 O O . ASN A 1 127 ? 20.362 -6.315 -8.583 1.00 60.03 127 ASN A O 1
ATOM 1033 N N . VAL A 1 128 ? 18.760 -6.182 -7.014 1.00 56.66 128 VAL A N 1
ATOM 1034 C CA . VAL A 1 128 ? 17.612 -6.220 -7.951 1.00 56.66 128 VAL A CA 1
ATOM 1035 C C . VAL A 1 128 ? 16.457 -5.308 -7.483 1.00 56.66 128 VAL A C 1
ATOM 1037 O O . VAL A 1 128 ? 15.310 -5.486 -7.887 1.00 56.66 128 VAL A O 1
ATOM 1040 N N . HIS A 1 129 ? 16.734 -4.326 -6.615 1.00 52.97 129 HIS A N 1
ATOM 1041 C CA . HIS A 1 129 ? 15.734 -3.468 -5.972 1.00 52.97 129 HIS A CA 1
ATOM 1042 C C . HIS A 1 129 ? 14.860 -2.705 -6.955 1.00 52.97 129 HIS A C 1
ATOM 1044 O O . HIS A 1 129 ? 15.161 -1.570 -7.304 1.00 52.97 129 HIS A O 1
ATOM 1050 N N . LEU A 1 130 ? 13.685 -3.234 -7.240 1.00 67.06 130 LEU A N 1
ATOM 1051 C CA . LEU A 1 130 ? 12.497 -2.426 -7.437 1.00 67.06 130 LEU A CA 1
ATOM 1052 C C . LEU A 1 130 ? 11.395 -3.246 -6.750 1.00 67.06 130 LEU A C 1
ATOM 1054 O O . LEU A 1 130 ? 10.985 -4.276 -7.275 1.00 67.06 130 LEU A O 1
ATOM 1058 N N . TYR A 1 131 ? 10.921 -2.830 -5.567 1.00 74.00 131 TYR A N 1
ATOM 1059 C CA . TYR A 1 131 ? 9.773 -3.455 -4.868 1.00 74.00 131 TYR A CA 1
ATOM 1060 C C . TYR A 1 131 ? 8.545 -3.607 -5.789 1.00 74.00 131 TYR A C 1
ATOM 1062 O O . TYR A 1 131 ? 7.665 -4.432 -5.573 1.00 74.00 131 TYR A O 1
ATOM 1070 N N . TYR A 1 132 ? 8.531 -2.842 -6.873 1.00 79.94 132 TYR A N 1
ATOM 1071 C CA . TYR A 1 132 ? 7.709 -2.991 -8.062 1.00 79.94 132 TYR A CA 1
ATOM 1072 C C . TYR A 1 132 ? 7.632 -4.413 -8.656 1.00 79.94 132 TYR A C 1
ATOM 1074 O O . TYR A 1 132 ? 6.591 -4.772 -9.205 1.00 79.94 132 TYR A O 1
ATOM 1082 N N . PHE A 1 133 ? 8.674 -5.238 -8.505 1.00 81.25 133 PHE A N 1
ATOM 1083 C CA . PHE A 1 133 ? 8.788 -6.619 -9.008 1.00 81.25 133 PHE A CA 1
ATOM 1084 C C . PHE A 1 133 ? 8.653 -7.662 -7.885 1.00 81.25 133 PHE A C 1
ATOM 1086 O O . PHE A 1 133 ? 9.256 -8.743 -7.935 1.00 81.25 133 PHE A O 1
ATOM 1093 N N . LEU A 1 134 ? 7.861 -7.341 -6.858 1.00 89.25 134 LEU A N 1
ATOM 1094 C CA . LEU A 1 134 ? 7.538 -8.256 -5.767 1.00 89.25 134 LEU A CA 1
ATOM 1095 C C . LEU A 1 134 ? 6.996 -9.592 -6.295 1.00 89.25 134 LEU A C 1
ATOM 1097 O O . LEU A 1 134 ? 6.215 -9.634 -7.254 1.00 89.25 134 LEU A O 1
ATOM 1101 N N . ASN A 1 135 ? 7.428 -10.689 -5.678 1.00 92.44 135 ASN A N 1
ATOM 1102 C CA . ASN A 1 135 ? 6.838 -12.001 -5.931 1.00 92.44 135 ASN A CA 1
ATOM 1103 C C . ASN A 1 135 ? 5.588 -12.221 -5.053 1.00 92.44 135 ASN A C 1
ATOM 1105 O O . ASN A 1 135 ? 5.233 -11.401 -4.207 1.00 92.44 135 ASN A O 1
ATOM 1109 N N . THR A 1 136 ? 4.895 -13.341 -5.245 1.00 95.25 136 THR A N 1
ATOM 1110 C CA . THR A 1 136 ? 3.667 -13.659 -4.506 1.00 95.25 136 THR A CA 1
ATOM 1111 C C . THR A 1 136 ? 3.897 -13.764 -3.007 1.00 95.25 136 THR A C 1
ATOM 1113 O O . THR A 1 136 ? 3.044 -13.332 -2.233 1.00 95.25 136 THR A O 1
ATOM 1116 N N . LEU A 1 137 ? 5.036 -14.310 -2.583 1.00 95.25 137 LEU A N 1
ATOM 1117 C CA . LEU A 1 137 ? 5.357 -14.433 -1.167 1.00 95.25 137 LEU A CA 1
ATOM 1118 C C . LEU A 1 137 ? 5.606 -13.051 -0.555 1.00 95.25 137 LEU A C 1
ATOM 1120 O O . LEU A 1 137 ? 5.023 -12.735 0.481 1.00 95.25 137 LEU A O 1
ATOM 1124 N N . ASP A 1 138 ? 6.345 -12.188 -1.256 1.00 94.25 138 ASP A N 1
ATOM 1125 C CA . ASP A 1 138 ? 6.517 -10.783 -0.879 1.00 94.25 138 ASP A CA 1
ATOM 1126 C C . ASP A 1 138 ? 5.159 -10.089 -0.731 1.00 94.25 138 ASP A C 1
ATOM 1128 O O . ASP A 1 138 ? 4.913 -9.420 0.270 1.00 94.25 138 ASP A O 1
ATOM 1132 N N . ALA A 1 139 ? 4.237 -10.299 -1.678 1.00 95.50 139 ALA A N 1
ATOM 1133 C CA . ALA A 1 139 ? 2.896 -9.722 -1.623 1.00 95.50 139 ALA A CA 1
ATOM 1134 C C . ALA A 1 139 ? 2.125 -10.160 -0.369 1.00 95.50 139 ALA A C 1
ATOM 1136 O O . ALA A 1 139 ? 1.509 -9.334 0.309 1.00 95.50 139 ALA A O 1
ATOM 1137 N N . VAL A 1 140 ? 2.172 -11.456 -0.043 1.00 97.25 140 VAL A N 1
ATOM 1138 C CA . VAL A 1 140 ? 1.520 -12.024 1.144 1.00 97.25 140 VAL A CA 1
ATOM 1139 C C . VAL A 1 140 ? 2.076 -11.389 2.413 1.00 97.25 140 VAL A C 1
ATOM 1141 O O . VAL A 1 140 ? 1.298 -10.918 3.245 1.00 97.25 140 VAL A O 1
ATOM 1144 N N . PHE A 1 141 ? 3.399 -11.308 2.554 1.00 97.25 141 PHE A N 1
ATOM 1145 C CA . PHE A 1 141 ? 4.010 -10.694 3.731 1.00 97.25 141 PHE A CA 1
ATOM 1146 C C . PHE A 1 141 ? 3.792 -9.182 3.792 1.00 97.25 141 PHE A C 1
ATOM 1148 O O . PHE A 1 141 ? 3.600 -8.655 4.884 1.00 97.25 141 PHE A O 1
ATOM 1155 N N . CYS A 1 142 ? 3.692 -8.486 2.659 1.00 96.00 142 CYS A N 1
ATOM 1156 C CA . CYS A 1 142 ? 3.249 -7.092 2.613 1.00 96.00 142 CYS A CA 1
ATOM 1157 C C . CYS A 1 142 ? 1.805 -6.924 3.109 1.00 96.00 142 CYS A C 1
ATOM 1159 O O . CYS A 1 142 ? 1.528 -5.985 3.853 1.00 96.00 142 CYS A O 1
ATOM 1161 N N . ILE A 1 143 ? 0.885 -7.831 2.764 1.00 97.75 143 ILE A N 1
ATOM 1162 C CA . ILE A 1 143 ? -0.504 -7.807 3.263 1.00 97.75 143 ILE A CA 1
ATOM 1163 C C . ILE A 1 143 ? -0.553 -8.091 4.770 1.00 97.75 143 ILE A C 1
ATOM 1165 O O . ILE A 1 143 ? -1.253 -7.389 5.505 1.00 97.75 143 ILE A O 1
ATOM 1169 N N . ILE A 1 144 ? 0.206 -9.086 5.240 1.00 98.00 144 ILE A N 1
ATOM 1170 C CA . ILE A 1 144 ? 0.343 -9.396 6.672 1.00 98.00 144 ILE A CA 1
ATOM 1171 C C . ILE A 1 144 ? 0.886 -8.175 7.416 1.00 98.00 144 ILE A C 1
ATOM 1173 O O . ILE A 1 144 ? 0.298 -7.748 8.410 1.00 98.00 144 ILE A O 1
ATOM 1177 N N . ASN A 1 145 ? 1.952 -7.571 6.892 1.00 97.12 145 ASN A N 1
ATOM 1178 C CA . ASN A 1 145 ? 2.561 -6.377 7.457 1.00 97.12 145 ASN A CA 1
ATOM 1179 C C . ASN A 1 145 ? 1.584 -5.200 7.484 1.00 97.12 145 ASN A C 1
ATOM 1181 O O . ASN A 1 145 ? 1.485 -4.514 8.493 1.00 97.12 145 ASN A O 1
ATOM 1185 N N . ALA A 1 146 ? 0.816 -4.976 6.416 1.00 97.06 146 ALA A N 1
ATOM 1186 C CA . ALA A 1 146 ? -0.184 -3.913 6.376 1.00 97.06 146 ALA A CA 1
ATOM 1187 C C . ALA A 1 146 ? -1.232 -4.084 7.487 1.00 97.06 146 ALA A C 1
ATOM 1189 O O . ALA A 1 146 ? -1.538 -3.131 8.205 1.00 97.06 146 ALA A O 1
ATOM 1190 N N . HIS A 1 147 ? -1.741 -5.304 7.692 1.00 97.38 147 HIS A N 1
ATOM 1191 C CA . HIS A 1 147 ? -2.641 -5.588 8.810 1.00 97.38 147 HIS A CA 1
ATOM 1192 C C . HIS A 1 147 ? -1.959 -5.378 10.171 1.00 97.38 147 HIS A C 1
ATOM 1194 O O . HIS A 1 147 ? -2.560 -4.781 11.066 1.00 97.38 147 HIS A O 1
ATOM 1200 N N . ALA A 1 148 ? -0.707 -5.815 10.316 1.00 97.81 148 ALA A N 1
ATOM 1201 C CA . ALA A 1 148 ? 0.079 -5.655 11.533 1.00 97.81 148 ALA A CA 1
ATOM 1202 C C . ALA A 1 148 ? 0.340 -4.179 11.880 1.00 97.81 148 ALA A C 1
ATOM 1204 O O . ALA A 1 148 ? 0.180 -3.783 13.032 1.00 97.81 148 ALA A O 1
ATOM 1205 N N . VAL A 1 149 ? 0.665 -3.340 10.893 1.00 96.69 149 VAL A N 1
ATOM 1206 C CA . VAL A 1 149 ? 0.836 -1.887 11.058 1.00 96.69 149 VAL A CA 1
ATOM 1207 C C . VAL A 1 149 ? -0.476 -1.237 11.484 1.00 96.69 149 VAL A C 1
ATOM 1209 O O . VAL A 1 149 ? -0.495 -0.496 12.463 1.00 96.69 149 VAL A O 1
ATOM 1212 N N . ILE A 1 150 ? -1.592 -1.552 10.818 1.00 95.88 150 ILE A N 1
ATOM 1213 C CA . ILE A 1 150 ? -2.914 -1.029 11.209 1.00 95.88 150 ILE A CA 1
ATOM 1214 C C . ILE A 1 150 ? -3.255 -1.457 12.642 1.00 95.88 150 ILE A C 1
ATOM 1216 O O . ILE A 1 150 ? -3.759 -0.658 13.432 1.00 95.88 150 ILE A O 1
ATOM 1220 N N . SER A 1 151 ? -2.948 -2.704 12.997 1.00 96.50 151 SER A N 1
ATOM 1221 C CA . SER A 1 151 ? -3.117 -3.203 14.356 1.00 96.50 151 SER A CA 1
ATOM 1222 C C . SER A 1 151 ? -2.263 -2.440 15.362 1.00 96.50 151 SER A C 1
ATOM 1224 O O . SER A 1 151 ? -2.760 -2.103 16.433 1.00 96.50 151 SER A O 1
ATOM 1226 N N . LEU A 1 152 ? -1.000 -2.160 15.045 1.00 95.12 152 LEU A N 1
ATOM 1227 C CA . LEU A 1 152 ? -0.120 -1.379 15.904 1.00 95.12 152 LEU A CA 1
ATOM 1228 C C . LEU A 1 152 ? -0.686 0.031 16.110 1.00 95.12 152 LEU A C 1
ATOM 1230 O O . LEU A 1 152 ? -0.771 0.488 17.247 1.00 95.12 152 LEU A O 1
ATOM 1234 N N . CYS A 1 153 ? -1.167 0.682 15.047 1.00 93.69 153 CYS A N 1
ATOM 1235 C CA . CYS A 1 153 ? -1.849 1.973 15.150 1.00 93.69 153 CYS A CA 1
ATOM 1236 C C . CYS A 1 153 ? -3.078 1.907 16.071 1.00 93.69 153 CYS A C 1
ATOM 1238 O O . CYS A 1 153 ? -3.270 2.809 16.884 1.00 93.69 153 CYS A O 1
ATOM 1240 N N . TYR A 1 154 ? -3.880 0.838 15.995 1.00 94.56 154 TYR A N 1
ATOM 1241 C CA . TYR A 1 154 ? -5.033 0.630 16.881 1.00 94.56 154 TYR A CA 1
ATOM 1242 C C . TYR A 1 154 ? -4.643 0.537 18.366 1.00 94.56 154 TYR A C 1
ATOM 1244 O O . TYR A 1 154 ? -5.393 0.991 19.231 1.00 94.56 154 TYR A O 1
ATOM 1252 N N . TRP A 1 155 ? -3.483 -0.035 18.683 1.00 94.06 155 TRP A N 1
ATOM 1253 C CA . TRP A 1 155 ? -2.996 -0.111 20.060 1.00 94.06 155 TRP A CA 1
ATOM 1254 C C . TRP A 1 155 ? -2.355 1.198 20.518 1.00 94.06 155 TRP A C 1
ATOM 1256 O O . TRP A 1 155 ? -2.679 1.682 21.600 1.00 94.06 155 TRP A O 1
ATOM 1266 N N . ILE A 1 156 ? -1.511 1.806 19.681 1.00 93.81 156 ILE A N 1
ATOM 1267 C CA . ILE A 1 156 ? -0.810 3.058 19.993 1.00 93.81 156 ILE A CA 1
ATOM 1268 C C . ILE A 1 156 ? -1.796 4.202 20.223 1.00 93.81 156 ILE A C 1
ATOM 1270 O O . ILE A 1 156 ? -1.606 4.975 21.158 1.00 93.81 156 ILE A O 1
ATOM 1274 N N . VAL A 1 157 ? -2.864 4.304 19.421 1.00 94.00 157 VAL A N 1
ATOM 1275 C CA . VAL A 1 157 ? -3.809 5.432 19.508 1.00 94.00 157 VAL A CA 1
ATOM 1276 C C . VAL A 1 157 ? -4.442 5.577 20.897 1.00 94.00 157 VAL A C 1
ATOM 1278 O O . VAL A 1 157 ? -4.800 6.684 21.277 1.00 94.00 157 VAL A O 1
ATOM 1281 N N . LYS A 1 158 ? -4.513 4.494 21.685 1.00 92.19 158 LYS A N 1
ATOM 1282 C CA . LYS A 1 158 ? -5.034 4.495 23.064 1.00 92.19 158 LYS A CA 1
ATOM 1283 C C . LYS A 1 158 ? -4.156 5.277 24.050 1.00 92.19 158 LYS A C 1
ATOM 1285 O O . LYS A 1 158 ? -4.630 5.626 25.124 1.00 92.19 158 LYS A O 1
ATOM 1290 N N . TYR A 1 159 ? -2.899 5.531 23.694 1.00 95.75 159 TYR A N 1
ATOM 1291 C CA . TYR A 1 159 ? -1.909 6.215 24.530 1.00 95.75 159 TYR A CA 1
ATOM 1292 C C . TYR A 1 159 ? -1.499 7.580 23.968 1.00 95.75 159 TYR A C 1
ATOM 1294 O O . TYR A 1 159 ? -0.669 8.266 24.563 1.00 95.75 159 TYR A O 1
ATOM 1302 N N . LEU A 1 160 ? -2.034 7.972 22.809 1.00 95.44 160 LEU A N 1
ATOM 1303 C CA . LEU A 1 160 ? -1.697 9.247 22.189 1.00 95.44 160 LEU A CA 1
ATOM 1304 C C . LEU A 1 160 ? -2.54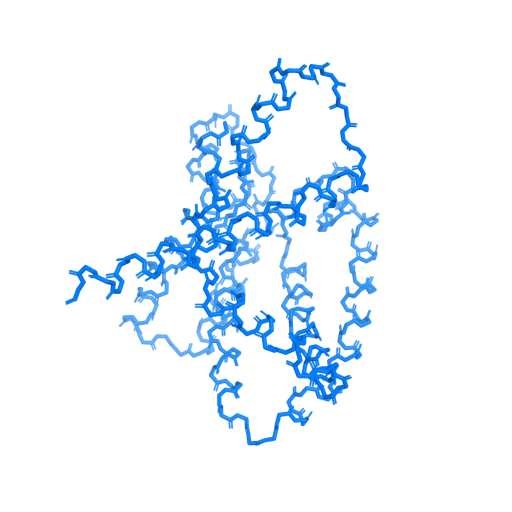0 10.383 22.780 1.00 95.44 160 LEU A C 1
ATOM 1306 O O . LEU A 1 160 ? -3.727 10.192 23.039 1.00 95.44 160 LEU A O 1
ATOM 1310 N N . PRO A 1 161 ? -1.966 11.587 22.937 1.00 96.75 161 PRO A N 1
ATOM 1311 C CA . PRO A 1 161 ? -2.732 12.754 23.349 1.00 96.75 161 PRO A CA 1
ATOM 1312 C C . PRO A 1 161 ? -3.709 13.189 22.246 1.00 96.75 161 PRO A C 1
ATOM 1314 O O . PRO A 1 161 ? -3.407 13.087 21.050 1.00 96.75 161 PRO A O 1
ATOM 1317 N N . ASP A 1 162 ? -4.842 13.775 22.641 1.00 95.31 162 ASP A N 1
ATOM 1318 C CA . ASP A 1 162 ? -5.907 14.219 21.726 1.00 95.31 162 ASP A CA 1
ATOM 1319 C C . ASP A 1 162 ? -5.407 15.148 20.613 1.00 95.31 162 ASP A C 1
ATOM 1321 O O . ASP A 1 162 ? -5.887 15.093 19.479 1.00 95.31 162 ASP A O 1
ATOM 1325 N N . ALA A 1 163 ? -4.406 15.985 20.903 1.00 95.62 163 ALA A N 1
ATOM 1326 C CA . ALA A 1 163 ? -3.797 16.878 19.920 1.00 95.62 163 ALA A CA 1
ATOM 1327 C C . ALA A 1 163 ? -3.168 16.114 18.738 1.00 95.62 163 ALA A C 1
ATOM 1329 O O . ALA A 1 163 ? -3.316 16.521 17.581 1.00 95.62 163 ALA A O 1
ATOM 1330 N N . VAL A 1 164 ? -2.508 14.984 19.010 1.00 94.50 164 VAL A N 1
ATOM 1331 C CA . VAL A 1 164 ? -1.899 14.133 17.977 1.00 94.50 164 VAL A CA 1
ATOM 1332 C C . VAL A 1 164 ? -2.992 13.435 17.176 1.00 94.50 164 VAL A C 1
ATOM 1334 O O . VAL A 1 164 ? -2.980 13.505 15.948 1.00 94.50 164 VAL A O 1
ATOM 1337 N N . ILE A 1 165 ? -3.991 12.855 17.849 1.00 94.06 165 ILE A N 1
ATOM 1338 C CA . ILE A 1 165 ? -5.131 12.193 17.194 1.00 94.06 165 ILE A CA 1
ATOM 1339 C C . ILE A 1 165 ? -5.858 13.172 16.265 1.00 94.06 165 ILE A C 1
ATOM 1341 O O . ILE A 1 165 ? -6.130 12.856 15.103 1.00 94.06 165 ILE A O 1
ATOM 1345 N N . LYS A 1 166 ? -6.122 14.392 16.742 1.00 94.06 166 LYS A N 1
ATOM 1346 C CA . LYS A 1 166 ? -6.749 15.461 15.959 1.00 94.06 166 LYS A CA 1
ATOM 1347 C C . LYS A 1 166 ? -5.912 15.830 14.738 1.00 94.06 166 LYS A C 1
ATOM 1349 O O . LYS A 1 166 ? -6.464 15.954 13.648 1.00 94.06 166 LYS A O 1
ATOM 1354 N N . THR A 1 167 ? -4.596 15.962 14.892 1.00 92.00 167 THR A N 1
ATOM 1355 C CA . THR A 1 167 ? -3.683 16.271 13.781 1.00 92.00 167 THR A CA 1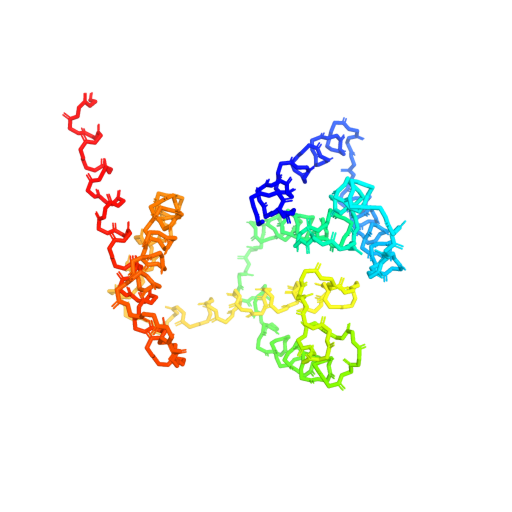
ATOM 1356 C C . THR A 1 167 ? -3.699 15.162 12.729 1.00 92.00 167 THR A C 1
ATOM 1358 O O . THR A 1 167 ? -3.940 15.435 11.553 1.00 92.00 167 THR A O 1
ATOM 1361 N N . CYS A 1 168 ? -3.549 13.899 13.137 1.00 92.25 168 CYS A N 1
ATOM 1362 C CA . CYS A 1 168 ? -3.630 12.750 12.232 1.00 92.25 168 CYS A CA 1
ATOM 1363 C C . CYS A 1 168 ? -4.990 12.665 11.522 1.00 92.25 168 CYS A C 1
ATOM 1365 O O . CYS A 1 168 ? -5.046 12.378 10.327 1.00 92.25 168 CYS A O 1
ATOM 1367 N N . SER A 1 169 ? -6.085 12.964 12.224 1.00 91.88 169 SER A N 1
ATOM 1368 C CA . SER A 1 169 ? -7.436 13.003 11.651 1.00 91.88 169 SER A CA 1
ATOM 1369 C C . SER A 1 169 ? -7.596 14.117 10.605 1.00 91.88 169 SER A C 1
ATOM 1371 O O . SER A 1 169 ? -8.165 13.896 9.531 1.00 91.88 169 SER A O 1
ATOM 1373 N N . ILE A 1 170 ? -7.030 15.305 10.852 1.00 90.75 170 ILE A N 1
ATOM 1374 C CA . ILE A 1 170 ? -6.996 16.404 9.873 1.00 90.75 170 ILE A CA 1
ATOM 1375 C C . ILE A 1 170 ? -6.224 15.987 8.618 1.00 90.75 170 ILE A C 1
ATOM 1377 O O . ILE A 1 170 ? -6.722 16.190 7.509 1.00 90.75 170 ILE A O 1
ATOM 1381 N N . LEU A 1 171 ? -5.045 15.381 8.776 1.00 92.44 171 LEU A N 1
ATOM 1382 C CA . LEU A 1 171 ? -4.238 14.907 7.649 1.00 92.44 171 LEU A CA 1
ATOM 1383 C C . LEU A 1 171 ? -4.990 13.836 6.845 1.00 92.44 171 LEU A C 1
ATOM 1385 O O . LEU A 1 171 ? -5.165 13.978 5.636 1.00 92.44 171 LEU A O 1
ATOM 1389 N N . SER A 1 172 ? -5.521 12.817 7.524 1.00 90.06 172 SER A N 1
ATOM 1390 C CA . SER A 1 172 ? -6.261 11.711 6.904 1.00 90.06 172 SER A CA 1
ATOM 1391 C C . SER A 1 172 ? -7.507 12.189 6.145 1.00 90.06 172 SER A C 1
ATOM 1393 O O . SER A 1 172 ? -7.700 11.857 4.976 1.00 90.06 172 SER A O 1
ATOM 1395 N N . SER A 1 173 ? -8.317 13.065 6.748 1.00 91.88 173 SER A N 1
ATOM 1396 C CA . SER A 1 173 ? -9.539 13.596 6.116 1.00 91.88 173 SER A CA 1
ATOM 1397 C C . SER A 1 173 ? -9.284 14.495 4.898 1.00 91.88 173 SER A C 1
ATOM 1399 O O . SER A 1 173 ? -10.204 14.759 4.118 1.00 91.88 173 SER A O 1
ATOM 1401 N N . ASN A 1 174 ? -8.050 14.969 4.705 1.00 93.06 174 ASN A N 1
ATOM 1402 C CA . ASN A 1 174 ? -7.656 15.794 3.562 1.00 93.06 174 ASN A CA 1
ATOM 1403 C C . ASN A 1 174 ? -6.628 15.113 2.651 1.00 93.06 174 ASN A C 1
ATOM 1405 O O . ASN A 1 174 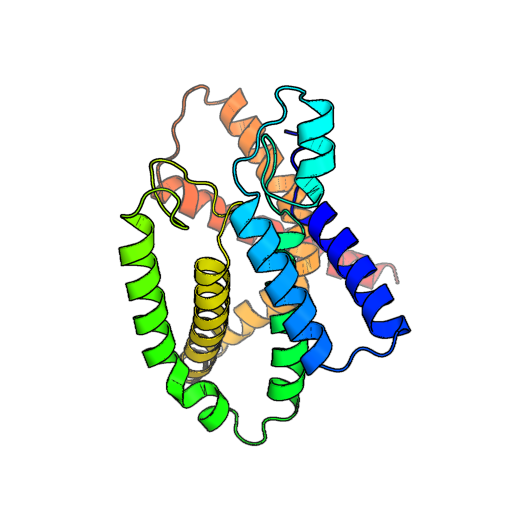? -6.123 15.770 1.740 1.00 93.06 174 ASN A O 1
ATOM 1409 N N . ILE A 1 175 ? -6.379 13.810 2.829 1.00 91.06 175 ILE A N 1
ATOM 1410 C CA . ILE A 1 175 ? -5.300 13.074 2.157 1.00 91.06 175 ILE A CA 1
ATOM 1411 C C . ILE A 1 175 ? -5.285 13.268 0.637 1.00 91.06 175 ILE A C 1
ATOM 1413 O O . ILE A 1 175 ? -4.241 13.582 0.085 1.00 91.06 175 ILE A O 1
ATOM 1417 N N . ASN A 1 176 ? -6.439 13.215 -0.038 1.00 89.75 176 ASN A N 1
ATOM 1418 C CA . ASN A 1 176 ? -6.501 13.401 -1.494 1.00 89.75 176 ASN A CA 1
ATOM 1419 C C . ASN A 1 176 ? -6.048 14.803 -1.928 1.00 89.75 176 ASN A C 1
ATOM 1421 O O . ASN A 1 176 ? -5.353 14.948 -2.926 1.00 89.75 176 ASN A O 1
ATOM 1425 N N . LYS A 1 177 ? -6.436 15.846 -1.181 1.00 91.38 177 LYS A N 1
ATOM 1426 C CA . LYS A 1 177 ? -6.047 17.230 -1.501 1.00 91.38 177 LYS A CA 1
ATOM 1427 C C . LYS A 1 177 ? -4.560 17.451 -1.237 1.00 91.38 177 LYS A C 1
ATOM 1429 O O . LYS A 1 177 ? -3.895 18.108 -2.029 1.00 91.38 177 LYS A O 1
ATOM 1434 N N . ILE A 1 178 ? -4.061 16.885 -0.138 1.00 92.38 178 ILE A N 1
ATOM 1435 C CA . ILE A 1 178 ? -2.641 16.926 0.223 1.00 92.38 178 ILE A CA 1
ATOM 1436 C C . ILE A 1 178 ? -1.820 16.208 -0.848 1.00 92.38 178 ILE A C 1
ATOM 1438 O O . ILE A 1 178 ? -0.849 16.772 -1.333 1.00 92.38 178 ILE A O 1
ATOM 1442 N N . TYR A 1 179 ? -2.247 15.020 -1.275 1.00 87.31 179 TYR A N 1
ATOM 1443 C CA . TYR A 1 179 ? -1.583 14.240 -2.317 1.00 87.31 179 TYR A CA 1
ATOM 1444 C C . TYR A 1 179 ? -1.513 14.991 -3.653 1.00 87.31 179 TYR A C 1
ATOM 1446 O O . TYR A 1 179 ? -0.453 15.047 -4.268 1.00 87.31 179 TYR A O 1
ATOM 1454 N N . ILE A 1 180 ? -2.608 15.636 -4.077 1.00 88.62 180 ILE A N 1
ATOM 1455 C CA . ILE A 1 180 ? -2.615 16.474 -5.289 1.00 88.62 180 ILE A CA 1
ATOM 1456 C C . ILE A 1 180 ? -1.600 17.620 -5.171 1.00 88.62 180 ILE A C 1
ATOM 1458 O O . ILE A 1 180 ? -0.855 17.878 -6.112 1.00 88.62 180 ILE A O 1
ATOM 1462 N N . ALA A 1 181 ? -1.533 18.288 -4.015 1.00 90.56 181 ALA A N 1
ATOM 1463 C CA . ALA A 1 181 ? -0.542 19.336 -3.779 1.00 90.56 181 ALA A CA 1
ATOM 1464 C C . ALA A 1 181 ? 0.896 18.782 -3.803 1.00 90.56 181 ALA A C 1
ATOM 1466 O O . ALA A 1 181 ? 1.769 19.368 -4.440 1.00 90.56 181 ALA A O 1
ATOM 1467 N N . GLN A 1 182 ? 1.138 17.628 -3.176 1.00 89.31 182 GLN A N 1
ATOM 1468 C CA . GLN A 1 182 ? 2.440 16.953 -3.175 1.00 89.31 182 GLN A CA 1
ATOM 1469 C C . GLN A 1 182 ? 2.902 16.580 -4.585 1.00 89.31 182 GLN A C 1
ATOM 1471 O O . GLN A 1 182 ? 4.077 16.756 -4.900 1.00 89.31 182 GLN A O 1
ATOM 1476 N N . TRP A 1 183 ? 1.983 16.123 -5.442 1.00 84.12 183 TRP A N 1
ATOM 1477 C CA . TRP A 1 183 ? 2.277 15.789 -6.837 1.00 84.12 183 TRP A CA 1
ATOM 1478 C C . TRP A 1 183 ? 2.811 16.989 -7.632 1.00 84.12 183 TRP A C 1
ATOM 1480 O O . TRP A 1 183 ? 3.561 16.807 -8.583 1.00 84.12 183 TRP A O 1
ATOM 1490 N N . PHE A 1 184 ? 2.489 18.216 -7.214 1.00 86.75 184 PHE A N 1
ATOM 1491 C CA . PHE A 1 184 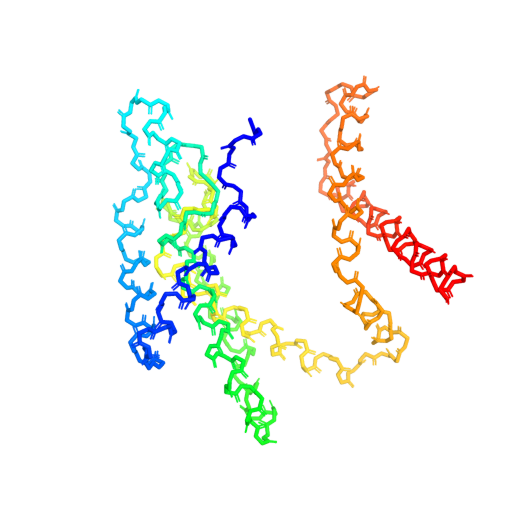? 3.062 19.438 -7.774 1.00 86.75 184 PHE A CA 1
ATOM 1492 C C . PHE A 1 184 ? 4.349 19.877 -7.054 1.00 86.75 184 PHE A C 1
ATOM 1494 O O . PHE A 1 184 ? 5.379 20.092 -7.692 1.00 86.75 184 PHE A O 1
ATOM 1501 N N . PHE A 1 185 ? 4.316 20.006 -5.724 1.00 88.56 185 PHE A N 1
ATOM 1502 C CA . PHE A 1 185 ? 5.419 20.608 -4.966 1.00 88.56 185 PHE A CA 1
ATOM 1503 C C . PHE A 1 185 ? 6.678 19.746 -4.913 1.00 88.56 185 PHE A C 1
ATOM 1505 O O . PHE A 1 185 ? 7.780 20.294 -4.954 1.00 88.56 185 PHE A O 1
ATOM 1512 N N . ILE A 1 186 ? 6.543 18.420 -4.831 1.00 88.75 186 ILE A N 1
ATOM 1513 C CA . ILE A 1 186 ? 7.706 17.532 -4.728 1.00 88.75 186 ILE A CA 1
ATOM 1514 C C . ILE A 1 186 ? 8.540 17.592 -6.021 1.00 88.75 186 ILE A C 1
ATOM 1516 O O . ILE A 1 186 ? 9.723 17.922 -5.916 1.00 88.75 186 ILE A O 1
ATOM 1520 N N . PRO A 1 187 ? 7.975 17.384 -7.233 1.00 86.25 187 PRO A N 1
ATOM 1521 C CA . PRO A 1 187 ? 8.757 17.480 -8.467 1.00 86.25 187 PRO A CA 1
ATOM 1522 C C . PRO A 1 187 ? 9.364 18.864 -8.696 1.00 86.25 187 PRO A C 1
ATOM 1524 O O . PRO A 1 187 ? 10.536 18.956 -9.046 1.00 86.25 187 PRO A O 1
ATOM 1527 N N . VAL A 1 188 ? 8.607 19.942 -8.453 1.00 88.00 188 VAL A N 1
ATOM 1528 C CA . VAL A 1 188 ? 9.123 21.316 -8.593 1.00 88.00 188 VAL A CA 1
ATOM 1529 C C . VAL A 1 188 ? 10.318 21.539 -7.670 1.00 88.00 188 VAL A C 1
ATOM 1531 O O . VAL A 1 188 ? 11.329 22.087 -8.097 1.00 88.00 188 VAL A O 1
ATOM 1534 N N . THR A 1 189 ? 10.239 21.075 -6.423 1.00 87.75 189 THR A N 1
ATOM 1535 C CA . THR A 1 189 ? 11.345 21.221 -5.470 1.00 87.75 189 THR A CA 1
ATOM 1536 C C . THR A 1 189 ? 12.578 20.442 -5.909 1.00 87.75 189 THR A C 1
ATOM 1538 O O . THR A 1 189 ? 13.678 20.983 -5.849 1.00 87.75 189 THR A O 1
ATOM 1541 N N . ILE A 1 190 ? 12.406 19.211 -6.400 1.00 84.19 190 ILE A N 1
ATOM 1542 C CA . ILE A 1 190 ? 13.513 18.411 -6.944 1.00 84.19 190 ILE A CA 1
ATOM 1543 C C . ILE A 1 190 ? 14.182 19.154 -8.107 1.00 84.19 190 ILE A C 1
ATOM 1545 O O . ILE A 1 190 ? 15.395 19.341 -8.084 1.00 84.19 190 ILE A O 1
ATOM 1549 N N . VAL A 1 191 ? 13.400 19.674 -9.060 1.00 85.81 191 VAL A N 1
ATOM 1550 C CA . VAL A 1 191 ? 13.925 20.443 -10.203 1.00 85.81 191 VAL A CA 1
ATOM 1551 C C . VAL A 1 191 ? 14.685 21.691 -9.746 1.00 85.81 191 VAL A C 1
ATOM 1553 O O . VAL A 1 191 ? 15.741 22.002 -10.297 1.00 85.81 191 VAL A O 1
ATOM 1556 N N . LEU A 1 192 ? 14.185 22.411 -8.736 1.00 87.50 192 LEU A N 1
ATOM 1557 C CA . LEU A 1 192 ? 14.869 23.586 -8.189 1.00 87.50 192 LEU A CA 1
ATOM 1558 C C . LEU A 1 192 ? 16.190 23.203 -7.508 1.00 87.50 192 LEU A C 1
ATOM 1560 O O . LEU A 1 192 ? 17.204 23.847 -7.765 1.00 87.50 192 LEU A O 1
ATOM 1564 N N . ILE A 1 193 ? 16.207 22.147 -6.690 1.00 86.38 193 ILE A N 1
ATOM 1565 C CA . ILE A 1 193 ? 17.436 21.654 -6.048 1.00 86.38 193 ILE A CA 1
ATOM 1566 C C . ILE A 1 193 ? 18.460 21.257 -7.115 1.00 86.38 193 ILE A C 1
ATOM 1568 O O . ILE A 1 193 ? 19.597 21.718 -7.062 1.00 86.38 193 ILE A O 1
ATOM 1572 N N . GLU A 1 194 ? 18.062 20.484 -8.125 1.00 83.06 194 GLU A N 1
ATOM 1573 C CA . GLU A 1 194 ? 18.953 20.083 -9.220 1.00 83.06 194 GLU A CA 1
ATOM 1574 C C . GLU A 1 194 ? 19.466 21.282 -10.031 1.00 83.06 194 GLU A C 1
ATOM 1576 O O . GLU A 1 194 ? 20.620 21.294 -10.462 1.00 83.06 194 GLU A O 1
ATOM 1581 N N . SER A 1 195 ? 18.638 22.313 -10.220 1.00 84.50 195 SER A N 1
ATOM 1582 C CA . SER A 1 195 ? 18.997 23.500 -11.006 1.00 84.50 195 SER A CA 1
ATOM 1583 C C . SER A 1 195 ? 19.960 24.435 -10.271 1.00 84.50 195 SER A C 1
ATOM 1585 O O . SER A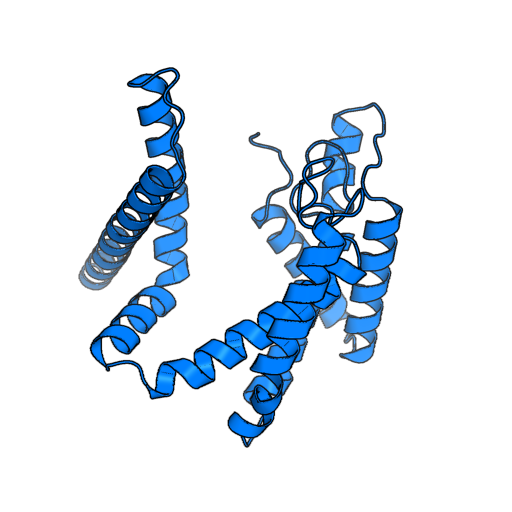 1 195 ? 20.905 24.936 -10.884 1.00 84.50 195 SER A O 1
ATOM 1587 N N . PHE A 1 196 ? 19.737 24.672 -8.973 1.00 86.88 196 PHE A N 1
ATOM 1588 C CA . PHE A 1 196 ? 20.503 25.636 -8.170 1.00 86.88 196 PHE A CA 1
ATOM 1589 C C . PHE A 1 196 ? 21.652 25.010 -7.375 1.00 86.88 196 PHE A C 1
ATOM 1591 O O . PHE A 1 196 ? 22.601 25.707 -7.023 1.00 86.88 196 PHE A O 1
ATOM 1598 N N . ALA A 1 197 ? 21.593 23.708 -7.107 1.00 83.50 197 ALA A N 1
ATOM 1599 C CA . ALA A 1 197 ? 22.546 22.985 -6.275 1.00 83.50 197 ALA A CA 1
ATOM 1600 C C . ALA A 1 197 ? 23.017 21.705 -6.987 1.00 83.50 197 ALA A C 1
ATOM 1602 O O . ALA A 1 197 ? 22.943 20.594 -6.457 1.00 83.50 197 ALA A O 1
ATOM 1603 N N . LYS A 1 198 ? 23.489 21.869 -8.232 1.00 77.25 198 LYS A N 1
ATOM 1604 C CA . LYS A 1 198 ? 23.985 20.773 -9.077 1.00 77.25 198 LYS A CA 1
ATOM 1605 C C . LYS A 1 198 ? 24.990 19.905 -8.318 1.00 77.25 198 LYS A C 1
ATOM 1607 O O . LYS A 1 198 ? 25.997 20.405 -7.825 1.00 77.25 198 LYS A O 1
ATOM 1612 N N . GLY A 1 199 ? 24.727 18.601 -8.273 1.00 76.19 199 GLY A N 1
ATOM 1613 C CA . GLY A 1 199 ? 25.601 17.621 -7.624 1.00 76.19 199 GLY A CA 1
ATOM 1614 C C . GLY A 1 199 ? 25.405 17.475 -6.112 1.00 76.19 199 GLY A C 1
ATOM 1615 O O . GLY A 1 199 ? 26.136 16.702 -5.497 1.00 76.19 199 GLY A O 1
ATOM 1616 N N . VAL A 1 200 ? 24.431 18.161 -5.500 1.00 81.12 200 VAL A N 1
ATOM 1617 C CA . VAL A 1 200 ? 24.069 17.898 -4.101 1.00 81.12 200 VAL A CA 1
ATOM 1618 C C . VAL A 1 200 ? 23.443 16.514 -3.981 1.00 81.12 200 VAL A C 1
ATOM 1620 O O . VAL A 1 200 ? 22.391 16.232 -4.550 1.00 81.12 200 VAL A O 1
ATOM 1623 N N . VAL A 1 201 ? 24.084 15.666 -3.182 1.00 80.25 201 VAL A N 1
ATOM 1624 C CA . VAL A 1 201 ? 23.523 14.394 -2.732 1.00 80.25 201 VAL A CA 1
ATOM 1625 C C . VAL A 1 201 ? 22.840 14.642 -1.393 1.00 80.25 201 VAL A C 1
ATOM 1627 O O . VAL A 1 201 ? 23.488 15.002 -0.409 1.00 80.25 201 VAL A O 1
ATOM 1630 N N . LEU A 1 202 ? 21.517 14.493 -1.358 1.00 81.50 202 LEU A N 1
ATOM 1631 C CA . LEU A 1 202 ? 20.749 14.623 -0.124 1.00 81.50 202 LEU A CA 1
ATOM 1632 C C . LEU A 1 202 ? 20.971 13.370 0.724 1.00 81.50 202 LEU A C 1
ATOM 1634 O O . LEU A 1 202 ? 20.690 12.261 0.278 1.00 81.50 202 LEU A O 1
ATOM 1638 N N . ASN A 1 203 ? 21.464 13.543 1.949 1.00 88.31 203 ASN A N 1
ATOM 1639 C CA . ASN A 1 203 ? 21.493 12.447 2.913 1.00 88.31 203 ASN A CA 1
ATOM 1640 C C . ASN A 1 203 ? 20.083 12.175 3.475 1.00 88.31 203 ASN A C 1
ATOM 1642 O O . ASN A 1 203 ? 19.150 12.965 3.279 1.00 88.31 203 ASN A O 1
ATOM 1646 N N . ASP A 1 204 ? 19.930 11.071 4.204 1.00 88.00 204 ASP A N 1
ATOM 1647 C CA . ASP A 1 204 ? 18.632 10.637 4.734 1.00 88.00 204 ASP A CA 1
ATOM 1648 C C . ASP A 1 204 ? 17.989 11.676 5.658 1.00 88.00 204 ASP A C 1
ATOM 1650 O O . ASP A 1 204 ? 16.783 11.914 5.591 1.00 88.00 204 ASP A O 1
ATOM 1654 N N . LEU A 1 205 ? 18.793 12.350 6.488 1.00 89.25 205 LEU A N 1
ATOM 1655 C CA . LEU A 1 205 ? 18.299 13.366 7.416 1.00 89.25 205 LEU A CA 1
ATOM 1656 C C . LEU A 1 205 ? 17.741 14.583 6.670 1.00 89.25 205 LEU A C 1
ATOM 1658 O O . LEU A 1 205 ? 16.636 15.035 6.964 1.00 89.25 205 LEU A O 1
ATOM 1662 N N . ILE A 1 206 ? 18.480 15.103 5.689 1.00 87.75 206 ILE A N 1
ATOM 1663 C CA . ILE A 1 206 ? 18.041 16.235 4.866 1.00 87.75 206 ILE A CA 1
ATOM 1664 C C . ILE A 1 206 ? 16.784 15.844 4.084 1.00 87.75 206 ILE A C 1
ATOM 1666 O O . ILE A 1 206 ? 15.824 16.612 4.036 1.00 87.75 206 ILE A O 1
ATOM 1670 N N . THR A 1 207 ? 16.747 14.630 3.534 1.00 87.88 207 THR A N 1
ATOM 1671 C CA . THR A 1 207 ? 15.577 14.098 2.822 1.00 87.88 207 THR A CA 1
ATOM 1672 C C . THR A 1 207 ? 14.352 14.010 3.735 1.00 87.88 207 THR A C 1
ATOM 1674 O O . THR A 1 207 ? 13.252 14.407 3.337 1.00 87.88 207 THR A O 1
ATOM 1677 N N . ALA A 1 208 ? 14.523 13.564 4.982 1.00 90.12 208 ALA A N 1
ATOM 1678 C CA . ALA A 1 208 ? 13.454 13.531 5.976 1.00 90.12 208 ALA A CA 1
ATOM 1679 C C . ALA A 1 208 ? 12.952 14.942 6.321 1.00 90.12 208 ALA A C 1
ATOM 1681 O O . ALA A 1 208 ? 11.743 15.178 6.341 1.00 90.12 208 ALA A O 1
ATOM 1682 N N . VAL A 1 209 ? 13.863 15.900 6.520 1.00 90.94 209 VAL A N 1
ATOM 1683 C CA . VAL A 1 209 ? 13.512 17.306 6.781 1.00 90.94 209 VAL A CA 1
ATOM 1684 C C . VAL A 1 209 ? 12.722 17.897 5.614 1.00 90.94 209 VAL A C 1
ATOM 1686 O O . VAL A 1 209 ? 11.644 18.452 5.831 1.00 90.94 209 VAL A O 1
ATOM 1689 N N . ILE A 1 210 ? 13.195 17.729 4.375 1.00 90.06 210 ILE A N 1
ATOM 1690 C CA . ILE A 1 210 ? 12.484 18.186 3.171 1.00 90.06 210 ILE A CA 1
ATOM 1691 C C . ILE A 1 210 ? 11.097 17.540 3.099 1.00 90.06 210 ILE A C 1
ATOM 1693 O O . ILE A 1 210 ? 10.115 18.231 2.842 1.00 90.06 210 ILE A O 1
ATOM 1697 N N . SER A 1 211 ? 10.984 16.243 3.389 1.00 89.75 211 SER A N 1
ATOM 1698 C CA . SER A 1 211 ? 9.705 15.521 3.365 1.00 89.75 211 SER A CA 1
ATOM 1699 C C . SER A 1 211 ? 8.701 16.069 4.386 1.00 89.75 211 SER A C 1
ATOM 1701 O O . SER A 1 211 ? 7.525 16.249 4.061 1.00 89.75 211 SER A O 1
ATOM 1703 N N . ILE A 1 212 ? 9.153 16.397 5.602 1.00 92.31 212 ILE A N 1
ATOM 1704 C CA . ILE A 1 212 ? 8.321 17.032 6.637 1.00 92.31 212 ILE A CA 1
ATOM 1705 C C . ILE A 1 212 ? 7.876 18.425 6.183 1.00 92.31 212 ILE A C 1
ATOM 1707 O O . ILE A 1 212 ? 6.693 18.758 6.284 1.00 92.31 212 ILE A O 1
ATOM 1711 N N . VAL A 1 213 ? 8.791 19.228 5.635 1.00 93.19 213 VAL A N 1
ATOM 1712 C CA . VAL A 1 213 ? 8.472 20.562 5.104 1.00 93.19 213 VAL A CA 1
ATOM 1713 C C . VAL A 1 213 ? 7.437 20.463 3.980 1.00 93.19 213 VAL A C 1
ATOM 1715 O O . VAL A 1 213 ? 6.438 21.183 4.003 1.00 93.19 213 VAL A O 1
ATOM 1718 N N . MET A 1 214 ? 7.604 19.524 3.046 1.00 92.88 214 MET A N 1
ATOM 1719 C CA . MET A 1 214 ? 6.648 19.290 1.958 1.00 92.88 214 MET A CA 1
ATOM 1720 C C . MET A 1 214 ? 5.279 18.854 2.466 1.00 92.88 214 MET A C 1
ATOM 1722 O O . MET A 1 214 ? 4.260 19.310 1.942 1.00 92.88 214 MET A O 1
ATOM 1726 N N . LEU A 1 215 ? 5.229 18.005 3.495 1.00 93.06 215 LEU A N 1
ATOM 1727 C CA . LEU A 1 215 ? 3.977 17.615 4.139 1.00 93.06 215 LEU A CA 1
ATOM 1728 C C . LEU A 1 215 ? 3.264 18.831 4.742 1.00 93.06 215 LEU A C 1
ATOM 1730 O O . LEU A 1 215 ? 2.061 18.992 4.530 1.00 93.06 215 LEU A O 1
ATOM 1734 N N . ILE A 1 216 ? 3.991 19.704 5.445 1.00 93.75 216 ILE A N 1
ATOM 1735 C CA . ILE A 1 216 ? 3.432 20.923 6.047 1.00 93.75 216 ILE A CA 1
ATOM 1736 C C . ILE A 1 216 ? 2.894 21.858 4.961 1.00 93.75 216 ILE A C 1
ATOM 1738 O O . ILE A 1 216 ? 1.719 22.223 5.011 1.00 93.75 216 ILE A O 1
ATOM 1742 N N . ILE A 1 217 ? 3.706 22.195 3.952 1.00 94.56 217 ILE A N 1
ATOM 1743 C CA . ILE A 1 217 ? 3.311 23.089 2.848 1.00 94.56 217 ILE A CA 1
ATOM 1744 C C . ILE A 1 217 ? 2.068 22.545 2.140 1.00 94.56 217 ILE A C 1
ATOM 1746 O O . ILE A 1 217 ? 1.070 23.252 1.991 1.00 94.56 217 ILE A O 1
ATOM 1750 N N . SER A 1 218 ? 2.088 21.263 1.768 1.00 93.94 218 SER A N 1
ATOM 1751 C CA . SER A 1 218 ? 0.974 20.618 1.066 1.00 93.94 218 SER A CA 1
ATOM 1752 C C . SER A 1 218 ? -0.299 20.592 1.913 1.00 93.94 218 SER A C 1
ATOM 1754 O O . SER A 1 218 ? -1.398 20.787 1.394 1.00 93.94 218 SER A O 1
ATOM 1756 N N . THR A 1 219 ? -0.165 20.410 3.230 1.00 93.50 219 THR A N 1
ATOM 1757 C CA . THR A 1 219 ? -1.291 20.460 4.172 1.00 93.50 219 THR A CA 1
ATOM 1758 C C . THR A 1 219 ? -1.882 21.861 4.264 1.00 93.50 219 THR A C 1
ATOM 1760 O O . THR A 1 219 ? -3.098 22.017 4.148 1.00 93.50 219 THR A O 1
ATOM 1763 N N . VAL A 1 220 ? -1.047 22.889 4.423 1.00 94.19 220 VAL A N 1
ATOM 1764 C CA . VAL A 1 220 ? -1.495 24.288 4.496 1.00 94.19 220 VAL A CA 1
ATOM 1765 C C . VAL A 1 220 ? -2.238 24.682 3.221 1.00 94.19 220 VAL A C 1
ATOM 1767 O O . VAL A 1 220 ? -3.354 25.199 3.300 1.00 94.19 220 VAL A O 1
ATOM 1770 N N . VAL A 1 221 ? -1.680 24.366 2.050 1.00 93.75 221 VAL A N 1
ATOM 1771 C CA . VAL A 1 221 ? -2.309 24.650 0.750 1.00 93.75 221 VAL A CA 1
ATOM 1772 C C . VAL A 1 221 ? -3.641 23.912 0.604 1.00 93.75 221 VAL A C 1
ATOM 1774 O O . VAL A 1 221 ? -4.644 24.521 0.228 1.00 93.75 221 VAL A O 1
ATOM 1777 N N . ALA A 1 222 ? -3.695 22.626 0.960 1.00 91.44 222 ALA A N 1
ATOM 1778 C CA . ALA A 1 222 ? -4.920 21.831 0.889 1.00 91.44 222 ALA A CA 1
ATOM 1779 C C . ALA A 1 222 ? -6.044 22.390 1.780 1.00 91.44 222 ALA A C 1
ATOM 1781 O O . ALA A 1 222 ? -7.210 22.427 1.368 1.00 91.44 222 ALA A O 1
ATOM 1782 N N . LEU A 1 223 ? -5.708 22.834 2.994 1.00 92.19 223 LEU A N 1
ATOM 1783 C CA . LEU A 1 223 ? -6.664 23.428 3.930 1.00 92.19 223 LEU A CA 1
ATOM 1784 C C . LEU A 1 223 ? -7.118 24.819 3.475 1.00 92.19 223 LEU A C 1
ATOM 1786 O O . LEU A 1 223 ? -8.312 25.120 3.539 1.00 92.19 223 LEU A O 1
ATOM 1790 N N . PHE A 1 224 ? -6.199 25.639 2.966 1.00 93.00 224 PHE A N 1
ATOM 1791 C CA . PHE A 1 224 ? -6.517 26.959 2.427 1.00 93.00 224 PHE A CA 1
ATOM 1792 C C . PHE A 1 224 ? -7.444 26.865 1.210 1.00 93.00 224 PHE A C 1
ATOM 1794 O O . PHE A 1 224 ? -8.490 27.514 1.181 1.00 93.00 224 PHE A O 1
ATOM 1801 N N . TYR A 1 225 ? -7.140 25.976 0.260 1.00 89.44 225 TYR A N 1
ATOM 1802 C CA . TYR A 1 225 ? -7.993 25.718 -0.902 1.00 89.44 225 TYR A CA 1
ATOM 1803 C C . TYR A 1 225 ? -9.404 25.267 -0.498 1.00 89.44 225 TYR A C 1
ATOM 1805 O O . TYR A 1 225 ? -10.401 25.747 -1.039 1.00 89.44 225 TYR A O 1
ATOM 1813 N N . LYS A 1 226 ? -9.513 24.377 0.501 1.00 87.56 226 LYS A N 1
ATOM 1814 C CA . LYS A 1 226 ? -10.812 23.942 1.036 1.00 87.56 226 LYS A CA 1
ATOM 1815 C C . LYS A 1 226 ? -11.611 25.119 1.607 1.00 87.56 226 LYS A C 1
ATOM 1817 O O . LYS A 1 226 ? -12.815 25.186 1.372 1.00 87.56 226 LYS A O 1
ATOM 1822 N N . LYS A 1 227 ? -10.953 26.030 2.333 1.00 90.12 227 LYS A N 1
ATOM 1823 C CA . LYS A 1 227 ? -11.586 27.225 2.910 1.00 90.12 227 LYS A CA 1
ATOM 1824 C C . LYS A 1 227 ? -12.078 28.184 1.823 1.00 90.12 227 LYS A C 1
ATOM 1826 O O . LYS A 1 227 ? -13.224 28.609 1.891 1.00 90.12 227 LYS A O 1
ATOM 1831 N N . LEU A 1 228 ? -11.256 28.459 0.809 1.00 89.31 228 LEU A N 1
ATOM 1832 C CA . LEU A 1 228 ? -11.632 29.315 -0.323 1.00 89.31 228 LEU A CA 1
ATOM 1833 C C . LEU A 1 228 ? -12.835 28.770 -1.095 1.00 89.31 228 LEU A C 1
ATOM 1835 O O . LEU A 1 228 ? -13.753 29.514 -1.428 1.00 89.31 228 LEU A O 1
ATOM 1839 N N . ARG A 1 229 ? -12.865 27.459 -1.356 1.00 85.69 229 ARG A N 1
ATOM 1840 C CA . ARG A 1 229 ? -13.995 26.843 -2.060 1.00 85.69 229 ARG A CA 1
ATOM 1841 C C . ARG A 1 229 ? -15.300 26.972 -1.273 1.00 85.69 229 ARG A C 1
ATOM 1843 O O . ARG A 1 229 ? -16.331 27.211 -1.883 1.00 85.69 229 ARG A O 1
ATOM 1850 N N . ALA A 1 230 ? -15.243 26.844 0.052 1.00 84.75 230 ALA A N 1
ATOM 1851 C CA . ALA A 1 230 ? -16.411 26.982 0.920 1.00 84.75 230 ALA A CA 1
ATOM 1852 C C . ALA A 1 230 ? -16.932 28.426 1.034 1.00 84.75 230 ALA A C 1
ATOM 1854 O O . ALA A 1 230 ? -18.084 28.610 1.391 1.00 84.75 230 ALA A O 1
ATOM 1855 N N . SER A 1 231 ? -16.108 29.445 0.756 1.00 76.12 231 SER A N 1
ATOM 1856 C CA . SER A 1 231 ? -16.551 30.850 0.731 1.00 76.12 231 SER A CA 1
ATOM 1857 C C . SER A 1 231 ? -17.164 31.292 -0.601 1.00 76.12 231 SER A C 1
ATOM 1859 O O . SER A 1 231 ? -17.720 32.381 -0.671 1.00 76.12 231 SER A O 1
ATOM 1861 N N . ILE A 1 232 ? -17.009 30.491 -1.660 1.00 73.00 232 ILE A N 1
ATOM 1862 C CA . ILE A 1 232 ? -17.499 30.792 -3.017 1.00 73.00 232 ILE A CA 1
ATOM 1863 C C . ILE A 1 232 ? -18.794 30.010 -3.331 1.00 73.00 232 ILE A C 1
ATOM 1865 O O . ILE A 1 232 ? -19.507 30.364 -4.266 1.00 73.00 232 ILE A O 1
ATOM 1869 N N . SER A 1 233 ? -19.091 28.954 -2.563 1.00 57.72 233 SER A N 1
ATOM 1870 C CA . SER A 1 233 ? -20.327 28.155 -2.625 1.00 57.72 233 SER A CA 1
ATOM 1871 C C . SER A 1 233 ? -21.378 28.652 -1.646 1.00 57.72 233 SER A C 1
ATOM 1873 O O . SER A 1 233 ? -22.561 28.679 -2.036 1.00 57.72 233 SER A O 1
#

Radius of gyration: 20.41 Å; chains: 1; bounding box: 46×48×52 Å

Sequence (233 aa):
MLFCVDILAFAGMAFVLMGILKKFRFSNKKLIIVAVVLSIMGSMLRFTDFGNPDINLICGHFFGTKFTAFPLFNWFIFPIAGYIWGQYFIRAKDKTEFFKFGPILMVISLIYFFVSSNLWGGVFSENVHLYYFLNTLDAVFCIINAHAVISLCYWIVKYLPDAVIKTCSILSSNINKIYIAQWFFIPVTIVLIESFAKGVVLNDLITAVISIVMLIISTVVALFYKKLRASIS